Protein AF-Q21DX8-F1 (afdb_monomer_lite)

Sequence (343 aa):
MFLQILGVIFLLVLVVVAFYGWKIYRFVKRQANTDTVVAMSVLPAQDMELEPAVVDDWKEKERLGFMEAELKKIGAGHTGYFCVYMGSAIVKLSIWNIKGQAMAVIYEAASEQDKNNVSFFYEVGCKLASGSVCVTSNPHAEYESRPAGHNISYVQSDSILGLVKALKANIPEGGKLQKINDPKEFFLECYEDIAEWGWREEQLTSEKTQQTLAAVGVDVNDELMCDLIEYGKKYSIEVHVNKARRRFAERSGLSASQWEKIRDKLVYINEKMGVDELISGVYDLAGELTDAQELVIEGFEHNNKELVDPISAFQLLLQSLNIKAKKLASMEKPIKTGVYMPL

Foldseek 3Di:
DVVVVVVVVVVVVVVVCVVVVVVVVVVVVVQLVVLLVLLVLQAADLAWDWAADDLVVDPPSVLVVQQVVQCVVQPKAWQGKTWTDRRQKIKIWTWIHRVQQKIKIWIWIAGNVGRPDIDTKMKMKFAFPQAIEMEICDPCQVVQDFDPSYHYHYDNDSYVVVRVVVSVVRQPVVTDTDGRPRRVVSVRVNSNNRSLVCQALCNCPDPSSVVVSVVSPRDDDPVSSVVSNVVSLVVNVVVVVVVVLVVCVVPVPDDPVRCVVCVQQKQKWFQSDDLVSLVVSVCSQAPDADPVLVVLSVVLCVPPRDDNGRVVSSVVSCVVSVFDKDFPDWDPPPTTMTMIGHD

Radius of gyration: 26.08 Å; chains: 1; bounding box: 94×42×64 Å

Organism: Saccharophagus degradans (strain 2-40 / ATCC 43961 / DSM 17024) (NCBI:txid203122)

Structure (mmCIF, N/CA/C/O backbone):
data_AF-Q21DX8-F1
#
_entry.id   AF-Q21DX8-F1
#
loop_
_atom_site.group_PDB
_atom_site.id
_atom_site.type_symbol
_atom_site.label_atom_id
_atom_site.label_alt_id
_atom_site.label_comp_id
_atom_site.label_asym_id
_atom_site.label_entity_id
_atom_site.label_seq_id
_atom_site.pdbx_PDB_ins_code
_atom_site.Cartn_x
_atom_site.Cartn_y
_atom_site.Cartn_z
_atom_site.occupancy
_atom_site.B_iso_or_equiv
_atom_site.auth_seq_id
_atom_site.auth_comp_id
_atom_site.auth_asym_id
_atom_site.auth_atom_id
_atom_site.pdbx_PDB_model_num
ATOM 1 N N . MET A 1 1 ? 69.495 -16.659 -10.039 1.00 65.25 1 MET A N 1
ATOM 2 C CA . MET A 1 1 ? 68.889 -17.087 -8.758 1.00 65.25 1 MET A CA 1
ATOM 3 C C . MET A 1 1 ? 68.181 -15.959 -8.013 1.00 65.25 1 MET A C 1
ATOM 5 O O . MET A 1 1 ? 66.989 -16.098 -7.799 1.00 65.25 1 MET A O 1
ATOM 9 N N . PHE A 1 2 ? 68.830 -14.838 -7.669 1.00 68.94 2 PHE A N 1
ATOM 10 C CA . PHE A 1 2 ? 68.180 -13.749 -6.907 1.00 68.94 2 PHE A CA 1
ATOM 11 C C . PHE A 1 2 ? 66.887 -13.208 -7.556 1.00 68.94 2 PHE A C 1
ATOM 13 O O . PHE A 1 2 ? 65.856 -13.133 -6.897 1.00 68.94 2 PHE A O 1
ATOM 20 N N . LEU A 1 3 ? 66.901 -12.944 -8.870 1.00 75.00 3 LEU A N 1
ATOM 21 C CA . LEU A 1 3 ? 65.719 -12.469 -9.610 1.00 75.00 3 LEU A CA 1
ATOM 22 C C . LEU A 1 3 ? 64.553 -13.481 -9.625 1.00 75.00 3 LEU A C 1
ATOM 24 O O . LEU A 1 3 ? 63.392 -13.091 -9.616 1.00 75.00 3 LEU A O 1
ATOM 28 N N . GLN A 1 4 ? 64.859 -14.783 -9.630 1.00 78.00 4 GLN A N 1
ATOM 29 C CA . GLN A 1 4 ? 63.853 -15.853 -9.620 1.00 78.00 4 GLN A CA 1
ATOM 30 C C . GLN A 1 4 ? 63.206 -15.989 -8.239 1.00 78.00 4 GLN A C 1
ATOM 32 O O . GLN A 1 4 ? 61.995 -16.150 -8.149 1.00 78.00 4 GLN A O 1
ATOM 37 N N . ILE A 1 5 ? 63.997 -15.861 -7.169 1.00 84.81 5 ILE A N 1
ATOM 38 C CA . ILE A 1 5 ? 63.491 -15.848 -5.790 1.00 84.81 5 ILE A CA 1
ATOM 39 C C . ILE A 1 5 ? 62.574 -14.635 -5.583 1.00 84.81 5 ILE A C 1
ATOM 41 O O . ILE A 1 5 ? 61.479 -14.783 -5.048 1.00 84.81 5 ILE A O 1
ATOM 45 N N . LEU A 1 6 ? 62.974 -13.456 -6.076 1.00 84.56 6 LEU A N 1
ATOM 46 C CA . LEU A 1 6 ? 62.156 -12.244 -5.993 1.00 84.56 6 LEU A CA 1
ATOM 47 C C . LEU A 1 6 ? 60.837 -12.383 -6.775 1.00 84.56 6 LEU A C 1
ATOM 49 O O . LEU A 1 6 ? 59.784 -11.989 -6.281 1.00 84.56 6 LEU A O 1
ATOM 53 N N . GLY A 1 7 ? 60.885 -13.000 -7.962 1.00 84.06 7 GLY A N 1
ATOM 54 C CA . GLY A 1 7 ? 59.700 -13.287 -8.772 1.00 84.06 7 GLY A CA 1
ATOM 55 C C . GLY A 1 7 ? 58.717 -14.236 -8.082 1.00 84.06 7 GLY A C 1
ATOM 56 O O . GLY A 1 7 ? 57.518 -13.975 -8.090 1.00 84.06 7 GLY A O 1
ATOM 57 N N . VAL A 1 8 ? 59.211 -15.290 -7.422 1.00 88.38 8 VAL A N 1
ATOM 58 C CA . VAL A 1 8 ? 58.372 -16.227 -6.650 1.00 88.38 8 VAL A CA 1
ATOM 59 C C . VAL A 1 8 ? 57.737 -15.542 -5.438 1.00 88.38 8 VAL A C 1
ATOM 61 O O . VAL A 1 8 ? 56.551 -15.743 -5.180 1.00 88.38 8 VAL A O 1
ATOM 64 N N . ILE A 1 9 ? 58.487 -14.698 -4.722 1.00 88.38 9 ILE A N 1
ATOM 65 C CA . ILE A 1 9 ? 57.956 -13.921 -3.592 1.00 88.38 9 ILE A CA 1
ATOM 66 C C . ILE A 1 9 ? 56.858 -12.963 -4.068 1.00 88.38 9 ILE A C 1
ATOM 68 O O . ILE A 1 9 ? 55.799 -12.900 -3.452 1.00 88.38 9 ILE A O 1
ATOM 72 N N . PHE A 1 10 ? 57.065 -12.261 -5.183 1.00 89.88 10 PHE A N 1
ATOM 73 C CA . PHE A 1 10 ? 56.062 -11.353 -5.743 1.00 89.88 10 PHE A CA 1
ATOM 74 C C . PHE A 1 10 ? 54.774 -12.086 -6.153 1.00 89.88 10 PHE A C 1
ATOM 76 O O . PHE A 1 10 ? 53.674 -11.618 -5.866 1.00 89.88 10 PHE A O 1
ATOM 83 N N . LEU A 1 11 ? 54.902 -13.271 -6.757 1.00 87.38 11 LEU A N 1
ATOM 84 C CA . LEU A 1 11 ? 53.764 -14.114 -7.129 1.00 87.38 11 LEU A CA 1
ATOM 85 C C . LEU A 1 11 ? 52.994 -14.610 -5.897 1.00 87.38 11 LEU A C 1
ATOM 87 O O . LEU A 1 11 ? 51.766 -14.570 -5.888 1.00 87.38 11 LEU A O 1
ATOM 91 N N . LEU A 1 12 ? 53.699 -15.004 -4.831 1.00 88.25 12 LEU A N 1
ATOM 92 C CA . LEU A 1 12 ? 53.082 -15.352 -3.548 1.00 88.25 12 LEU A CA 1
ATOM 93 C C . LEU A 1 12 ? 52.324 -14.167 -2.943 1.00 88.25 12 LEU A C 1
ATOM 95 O O . LEU A 1 12 ? 51.191 -14.338 -2.501 1.00 88.25 12 LEU A O 1
ATOM 99 N N . VAL A 1 13 ? 52.907 -12.966 -2.964 1.00 89.38 13 VAL A N 1
ATOM 100 C CA . VAL A 1 13 ? 52.241 -11.750 -2.474 1.00 89.38 13 VAL A CA 1
ATOM 101 C C . VAL A 1 13 ? 50.980 -11.452 -3.287 1.00 89.38 13 VAL A C 1
ATOM 103 O O . VAL A 1 13 ? 49.935 -11.203 -2.694 1.00 89.38 13 VAL A O 1
ATOM 106 N N . LEU A 1 14 ? 51.030 -11.549 -4.619 1.00 88.62 14 LEU A N 1
ATOM 107 C CA . LEU A 1 14 ? 49.852 -11.361 -5.474 1.00 88.62 14 LEU A CA 1
ATOM 108 C C . LEU A 1 14 ? 48.740 -12.370 -5.171 1.00 88.62 14 LEU A C 1
ATOM 110 O O . LEU A 1 14 ? 47.580 -11.980 -5.064 1.00 88.62 14 LEU A O 1
ATOM 114 N N . VAL A 1 15 ? 49.080 -13.649 -4.991 1.00 88.69 15 VAL A N 1
ATOM 115 C CA . VAL A 1 15 ? 48.103 -14.695 -4.646 1.00 88.69 15 VAL A CA 1
ATOM 116 C C . VAL A 1 15 ? 47.479 -14.434 -3.275 1.00 88.69 15 VAL A C 1
ATOM 118 O O . VAL A 1 15 ? 46.267 -14.570 -3.117 1.00 88.69 15 VAL A O 1
ATOM 121 N N . VAL A 1 16 ? 48.278 -14.012 -2.294 1.00 89.50 16 VAL A N 1
ATOM 122 C CA . VAL A 1 16 ? 47.791 -13.654 -0.956 1.00 89.50 16 VAL A CA 1
ATOM 123 C C . VAL A 1 16 ? 46.851 -12.448 -1.029 1.00 89.50 16 VAL A C 1
ATOM 125 O O . VAL A 1 16 ? 45.744 -12.515 -0.499 1.00 89.50 16 VAL A O 1
ATOM 128 N N . VAL A 1 17 ? 47.231 -11.377 -1.731 1.00 88.38 17 VAL A N 1
ATOM 129 C CA . VAL A 1 17 ? 46.384 -10.184 -1.906 1.00 88.38 17 VAL A CA 1
ATOM 130 C C . VAL A 1 17 ? 45.081 -10.534 -2.625 1.00 88.38 17 VAL A C 1
ATOM 132 O O . VAL A 1 17 ? 44.015 -10.138 -2.161 1.00 88.38 17 VAL A O 1
ATOM 135 N N . ALA A 1 18 ? 45.133 -11.327 -3.697 1.00 83.75 18 ALA A N 1
ATOM 136 C CA . ALA A 1 18 ? 43.939 -11.774 -4.411 1.00 83.75 18 ALA A CA 1
ATOM 137 C C . ALA A 1 18 ? 43.022 -12.634 -3.522 1.00 83.75 18 ALA A C 1
ATOM 139 O O . ALA A 1 18 ? 41.805 -12.458 -3.536 1.00 83.75 18 ALA A O 1
ATOM 140 N N . PHE A 1 19 ? 43.588 -13.526 -2.703 1.00 87.00 19 PHE A N 1
ATOM 141 C CA . PHE A 1 19 ? 42.827 -14.364 -1.776 1.00 87.00 19 PHE A CA 1
ATOM 142 C C . PHE A 1 19 ? 42.135 -13.547 -0.677 1.00 87.00 19 PHE A C 1
ATOM 144 O O . PHE A 1 19 ? 40.945 -13.744 -0.420 1.00 87.00 19 PHE A O 1
ATOM 151 N N . TYR A 1 20 ? 42.853 -12.617 -0.039 1.00 85.44 20 TYR A N 1
ATOM 152 C CA . TYR A 1 20 ? 42.270 -11.743 0.982 1.00 85.44 20 TYR A CA 1
ATOM 153 C C . TYR A 1 20 ? 41.268 -10.757 0.378 1.00 85.44 20 TYR A C 1
ATOM 155 O O . TYR A 1 20 ? 40.188 -10.594 0.939 1.00 85.44 20 TYR A O 1
ATOM 163 N N . GLY A 1 21 ? 41.559 -10.186 -0.794 1.00 81.75 21 GLY A N 1
ATOM 164 C CA . GLY A 1 21 ? 40.626 -9.343 -1.541 1.00 81.75 21 GLY A CA 1
ATOM 165 C C . GLY A 1 21 ? 39.334 -10.084 -1.888 1.00 81.75 21 GLY A C 1
ATOM 166 O O . GLY A 1 21 ? 38.248 -9.571 -1.638 1.00 81.75 21 GLY A O 1
ATOM 167 N N . TRP A 1 22 ? 39.427 -11.333 -2.356 1.00 81.69 22 TRP A N 1
ATOM 168 C CA . TRP A 1 22 ? 38.253 -12.164 -2.633 1.00 81.69 22 TRP A CA 1
ATOM 169 C C . TRP A 1 22 ? 37.455 -12.507 -1.369 1.00 81.69 22 TRP A C 1
ATOM 171 O O . TRP A 1 22 ? 36.223 -12.462 -1.386 1.00 81.69 22 TRP A O 1
ATOM 181 N N . LYS A 1 23 ? 38.128 -12.818 -0.251 1.00 74.62 23 LYS A N 1
ATOM 182 C CA . LYS A 1 23 ? 37.450 -13.056 1.032 1.00 74.62 23 LYS A CA 1
ATOM 183 C C . LYS A 1 23 ? 36.740 -11.813 1.558 1.00 74.62 23 LYS A C 1
ATOM 185 O O . LYS A 1 23 ? 35.604 -11.944 2.003 1.00 74.62 23 LYS A O 1
ATOM 190 N N . ILE A 1 24 ? 37.383 -10.648 1.496 1.00 76.75 24 ILE A N 1
ATOM 191 C CA . ILE A 1 24 ? 36.795 -9.367 1.906 1.00 76.75 24 ILE A CA 1
ATOM 192 C C . ILE A 1 24 ? 35.601 -9.045 1.009 1.00 76.75 24 ILE A C 1
ATOM 194 O O . ILE A 1 24 ? 34.512 -8.829 1.525 1.00 76.75 24 ILE A O 1
ATOM 198 N N . TYR A 1 25 ? 35.755 -9.142 -0.315 1.00 77.25 25 TYR A N 1
ATOM 199 C CA . TYR A 1 25 ? 34.661 -8.945 -1.269 1.00 77.25 25 TYR A CA 1
ATOM 200 C C . TYR A 1 25 ? 33.460 -9.854 -0.971 1.00 77.25 25 TYR A C 1
ATOM 202 O O . TYR A 1 25 ? 32.322 -9.397 -0.908 1.00 77.25 25 TYR A O 1
ATOM 210 N N . ARG A 1 26 ? 33.696 -11.151 -0.728 1.00 72.12 26 ARG A N 1
ATOM 211 C CA . ARG A 1 26 ? 32.622 -12.101 -0.403 1.00 72.12 26 ARG A CA 1
ATOM 212 C C . ARG A 1 26 ? 31.978 -11.816 0.955 1.00 72.12 26 ARG A C 1
ATOM 214 O O . ARG A 1 26 ? 30.783 -12.054 1.106 1.00 72.12 26 ARG A O 1
ATOM 221 N N . PHE A 1 27 ? 32.757 -11.366 1.935 1.00 64.81 27 PHE A N 1
ATOM 222 C CA . PHE A 1 27 ? 32.252 -10.996 3.253 1.00 64.81 27 PHE A CA 1
ATOM 223 C C . PHE A 1 27 ? 31.352 -9.760 3.162 1.00 64.81 27 PHE A C 1
ATOM 225 O O . PHE A 1 27 ? 30.199 -9.844 3.568 1.00 64.81 27 PHE A O 1
ATOM 232 N N . VAL A 1 28 ? 31.833 -8.688 2.523 1.00 67.00 28 VAL A N 1
ATOM 233 C CA . VAL A 1 28 ? 31.078 -7.446 2.292 1.00 67.00 28 VAL A CA 1
ATOM 234 C C . VAL A 1 28 ? 29.800 -7.727 1.503 1.00 67.00 28 VAL A C 1
ATOM 236 O O . VAL A 1 28 ? 28.723 -7.365 1.952 1.00 67.00 28 VAL A O 1
ATOM 239 N N . LYS A 1 29 ? 29.870 -8.489 0.402 1.00 67.31 29 LYS A N 1
ATOM 240 C CA . LYS A 1 29 ? 28.676 -8.837 -0.389 1.00 67.31 29 LYS A CA 1
ATOM 241 C C . LYS A 1 29 ? 27.657 -9.674 0.393 1.00 67.31 29 LYS A C 1
ATOM 243 O O . LYS A 1 29 ? 26.454 -9.529 0.211 1.00 67.31 29 LYS A O 1
ATOM 248 N N . ARG A 1 30 ? 28.121 -10.582 1.259 1.00 61.66 30 ARG A N 1
ATOM 249 C CA . ARG A 1 30 ? 27.226 -11.374 2.116 1.00 61.66 30 ARG A CA 1
ATOM 250 C C . ARG A 1 30 ? 26.566 -10.500 3.181 1.00 61.66 30 ARG A C 1
ATOM 252 O O . ARG A 1 30 ? 25.398 -10.730 3.481 1.00 61.66 30 ARG A O 1
ATOM 259 N N . GLN A 1 31 ? 27.305 -9.546 3.737 1.00 59.69 31 GLN A N 1
ATOM 260 C CA . GLN A 1 31 ? 26.789 -8.594 4.709 1.00 59.69 31 GLN A CA 1
ATOM 261 C C . GLN A 1 31 ? 25.772 -7.649 4.059 1.00 59.69 31 GLN A C 1
ATOM 263 O O . GLN A 1 31 ? 24.640 -7.642 4.511 1.00 59.69 31 GLN A O 1
ATOM 268 N N . ALA A 1 32 ? 26.090 -7.025 2.921 1.00 59.44 32 ALA A N 1
ATOM 269 C CA . ALA A 1 32 ? 25.164 -6.172 2.164 1.00 59.44 32 ALA A CA 1
ATOM 270 C C . ALA A 1 32 ? 23.845 -6.887 1.807 1.00 59.44 32 ALA A C 1
ATOM 272 O O . ALA A 1 32 ? 22.758 -6.354 2.021 1.00 59.44 32 ALA A O 1
ATOM 273 N N . ASN A 1 33 ? 23.916 -8.150 1.364 1.00 68.31 33 ASN A N 1
ATOM 274 C CA . ASN A 1 33 ? 22.716 -8.959 1.125 1.00 68.31 33 ASN A CA 1
ATOM 275 C C . ASN A 1 33 ? 21.921 -9.242 2.412 1.00 68.31 33 ASN A C 1
ATOM 277 O O . ASN A 1 33 ? 20.703 -9.370 2.362 1.00 68.31 33 ASN A O 1
ATOM 281 N N . THR A 1 34 ? 22.597 -9.390 3.554 1.00 76.00 34 THR A N 1
ATOM 282 C CA . THR A 1 34 ? 21.939 -9.615 4.850 1.00 76.00 34 THR A CA 1
ATOM 283 C C . THR A 1 34 ? 21.282 -8.326 5.336 1.00 76.00 34 THR A C 1
ATOM 285 O O . THR A 1 34 ? 20.119 -8.353 5.721 1.00 76.00 34 THR A O 1
ATOM 288 N N . ASP A 1 35 ? 21.986 -7.202 5.235 1.00 80.94 35 ASP A N 1
ATOM 289 C CA . ASP A 1 35 ? 21.525 -5.880 5.650 1.00 80.94 35 ASP A CA 1
ATOM 290 C C . ASP A 1 35 ? 20.329 -5.423 4.816 1.00 80.94 35 ASP A C 1
ATOM 292 O O . ASP A 1 35 ? 19.350 -4.946 5.378 1.00 80.94 35 ASP A O 1
ATOM 296 N N . THR A 1 36 ? 20.333 -5.684 3.505 1.00 79.38 36 THR A N 1
ATOM 297 C CA . THR A 1 36 ? 19.171 -5.431 2.636 1.00 79.38 36 THR A CA 1
ATOM 298 C C . THR A 1 36 ? 17.960 -6.255 3.077 1.00 79.38 36 THR A C 1
ATOM 300 O O . THR A 1 36 ? 16.861 -5.724 3.211 1.00 79.38 36 THR A O 1
ATOM 303 N N . VAL A 1 37 ? 18.138 -7.551 3.361 1.00 81.25 37 VAL A N 1
ATOM 304 C CA . VAL A 1 37 ? 17.042 -8.427 3.819 1.00 81.25 37 VAL A CA 1
ATOM 305 C C . VAL A 1 37 ? 16.493 -7.983 5.175 1.00 81.25 37 VAL A C 1
ATOM 307 O O . VAL A 1 37 ? 15.277 -7.960 5.366 1.00 81.25 37 VAL A O 1
ATOM 310 N N . VAL A 1 38 ? 17.366 -7.605 6.109 1.00 82.25 38 VAL A N 1
ATOM 311 C CA . VAL A 1 38 ? 16.951 -7.102 7.423 1.00 82.25 38 VAL A CA 1
ATOM 312 C C . VAL A 1 38 ? 16.261 -5.743 7.282 1.00 82.25 38 VAL A C 1
ATOM 314 O O . VAL A 1 38 ? 15.193 -5.556 7.861 1.00 82.25 38 VAL A O 1
ATOM 317 N N . ALA A 1 39 ? 16.784 -4.831 6.462 1.00 84.31 39 ALA A N 1
ATOM 318 C CA . ALA A 1 39 ? 16.161 -3.540 6.178 1.00 84.31 39 ALA A CA 1
ATOM 319 C C . ALA A 1 39 ? 14.751 -3.705 5.590 1.00 84.31 39 ALA A C 1
ATOM 321 O O . ALA A 1 39 ? 13.794 -3.122 6.098 1.00 84.31 39 ALA A O 1
ATOM 322 N N . MET A 1 40 ? 14.585 -4.576 4.591 1.00 82.06 40 MET A N 1
ATOM 323 C CA . MET A 1 40 ? 13.273 -4.890 4.012 1.00 82.06 40 MET A CA 1
ATOM 324 C C . MET A 1 40 ? 12.291 -5.490 5.028 1.00 82.06 40 MET A C 1
ATOM 326 O O . MET A 1 40 ? 11.087 -5.350 4.856 1.00 82.06 40 MET A O 1
ATOM 330 N N . SER A 1 41 ? 12.778 -6.147 6.087 1.00 76.94 41 SER A N 1
ATOM 331 C CA . SER A 1 41 ? 11.915 -6.727 7.126 1.00 76.94 41 SER A CA 1
ATOM 332 C C . SER A 1 41 ? 11.336 -5.699 8.104 1.00 76.94 41 SER A C 1
ATOM 334 O O . SER A 1 41 ? 10.364 -6.005 8.795 1.00 76.94 41 SER A O 1
ATOM 336 N N . VAL A 1 42 ? 11.926 -4.501 8.173 1.00 79.12 42 VAL A N 1
ATOM 337 C CA . VAL A 1 42 ? 11.493 -3.424 9.081 1.00 79.12 42 VAL A CA 1
ATOM 338 C C . VAL A 1 42 ? 10.855 -2.244 8.357 1.00 79.12 42 VAL A C 1
ATOM 340 O O . VAL A 1 42 ? 10.103 -1.489 8.972 1.00 79.12 42 VAL A O 1
ATOM 343 N N . LEU A 1 43 ? 11.130 -2.082 7.062 1.00 85.31 43 LEU A N 1
ATOM 344 C CA . LEU A 1 43 ? 10.443 -1.112 6.217 1.00 85.31 43 LEU A CA 1
ATOM 345 C C . LEU A 1 43 ? 8.990 -1.557 5.955 1.00 85.31 43 LEU A C 1
ATOM 347 O O . LEU A 1 43 ? 8.706 -2.757 5.919 1.00 85.31 43 LEU A O 1
ATOM 351 N N . PRO A 1 44 ? 8.044 -0.614 5.788 1.00 84.00 44 PRO A N 1
ATOM 352 C CA . PRO A 1 44 ? 6.638 -0.955 5.579 1.00 84.00 44 PRO A CA 1
ATOM 353 C C . PRO A 1 44 ? 6.456 -1.745 4.277 1.00 84.00 44 PRO A C 1
ATOM 355 O O . PRO A 1 44 ? 7.024 -1.381 3.254 1.00 84.00 44 PRO A O 1
ATOM 358 N N . ALA A 1 45 ? 5.640 -2.798 4.270 1.00 84.50 45 ALA A N 1
ATOM 359 C CA . ALA A 1 45 ? 5.298 -3.487 3.025 1.00 84.50 45 ALA A CA 1
ATOM 360 C C . ALA A 1 45 ? 4.502 -2.541 2.107 1.00 84.50 45 ALA A C 1
ATOM 362 O O . ALA A 1 45 ? 3.586 -1.868 2.572 1.00 84.50 45 ALA A O 1
ATOM 363 N N . GLN A 1 46 ? 4.844 -2.457 0.816 1.00 83.44 46 GLN A N 1
ATOM 364 C CA . GLN A 1 46 ? 4.150 -1.543 -0.113 1.00 83.44 46 GLN A CA 1
ATOM 365 C C . GLN A 1 46 ? 2.760 -2.040 -0.534 1.00 83.44 46 GLN A C 1
ATOM 367 O O . GLN A 1 46 ? 1.942 -1.269 -1.042 1.00 83.44 46 GLN A O 1
ATOM 372 N N . ASP A 1 47 ? 2.491 -3.323 -0.327 1.00 83.44 47 ASP A N 1
ATOM 373 C CA . ASP A 1 47 ? 1.199 -3.952 -0.514 1.00 83.44 47 ASP A CA 1
ATOM 374 C C . ASP A 1 47 ? 0.773 -4.701 0.750 1.00 83.44 47 ASP A C 1
ATOM 376 O O . ASP A 1 47 ? 1.587 -5.155 1.555 1.00 83.44 47 ASP A O 1
ATOM 380 N N . MET A 1 48 ? -0.540 -4.793 0.941 1.00 87.25 48 MET A N 1
ATOM 381 C CA . MET A 1 48 ? -1.131 -5.534 2.043 1.00 87.25 48 MET A CA 1
ATOM 382 C C . MET A 1 48 ? -2.301 -6.356 1.529 1.00 87.25 48 MET A C 1
ATOM 384 O O . MET A 1 48 ? -3.214 -5.842 0.882 1.00 87.25 48 MET A O 1
ATOM 388 N N . GLU A 1 49 ? -2.312 -7.633 1.892 1.00 87.81 49 GLU A N 1
ATOM 389 C CA . GLU A 1 49 ? -3.476 -8.486 1.724 1.00 87.81 49 GLU A CA 1
ATOM 390 C C . GLU A 1 49 ? -4.081 -8.817 3.087 1.00 87.81 49 GLU A C 1
ATOM 392 O O . GLU A 1 49 ? -3.395 -9.182 4.039 1.00 87.81 49 GLU A O 1
ATOM 397 N N . LEU A 1 50 ? -5.398 -8.641 3.172 1.00 93.00 50 LEU A N 1
ATOM 398 C CA . LEU A 1 50 ? -6.186 -8.959 4.353 1.00 93.00 50 LEU A CA 1
ATOM 399 C C . LEU A 1 50 ? -6.933 -10.268 4.122 1.00 93.00 50 LEU A C 1
ATOM 401 O O . LEU A 1 50 ? -7.942 -10.294 3.395 1.00 93.00 50 LEU A O 1
ATOM 405 N N . GLU A 1 51 ? -6.457 -11.319 4.781 1.00 94.00 51 GLU A N 1
ATOM 406 C CA . GLU A 1 51 ? -7.077 -12.639 4.788 1.00 94.00 51 GLU A CA 1
ATOM 407 C C . GLU A 1 51 ? -8.269 -12.663 5.752 1.00 94.00 51 GLU A C 1
ATOM 409 O O . GLU A 1 51 ? -8.193 -12.062 6.824 1.00 94.00 51 GLU A O 1
ATOM 414 N N . PRO A 1 52 ? -9.396 -13.311 5.408 1.00 95.50 52 PRO A N 1
ATOM 415 C CA . PRO A 1 52 ? -10.504 -13.481 6.342 1.00 95.50 52 PRO A CA 1
ATOM 416 C C . PRO A 1 52 ? -10.066 -14.258 7.589 1.00 95.50 52 PRO A C 1
ATOM 418 O O . PRO A 1 52 ? -9.482 -15.331 7.478 1.00 95.50 52 PRO A O 1
ATOM 421 N N . ALA A 1 53 ? -10.415 -13.747 8.767 1.00 93.81 53 ALA A N 1
ATOM 422 C CA . ALA A 1 53 ? -10.129 -14.387 10.048 1.00 93.81 53 ALA A CA 1
ATOM 423 C C . ALA A 1 53 ? -11.421 -14.728 10.802 1.00 93.81 53 ALA A C 1
ATOM 425 O O . ALA A 1 53 ? -12.522 -14.318 10.419 1.00 93.81 53 ALA A O 1
ATOM 426 N N . VAL A 1 54 ? -11.290 -15.458 11.910 1.00 92.19 54 VAL A N 1
ATOM 427 C CA . VAL A 1 54 ? -12.400 -15.734 12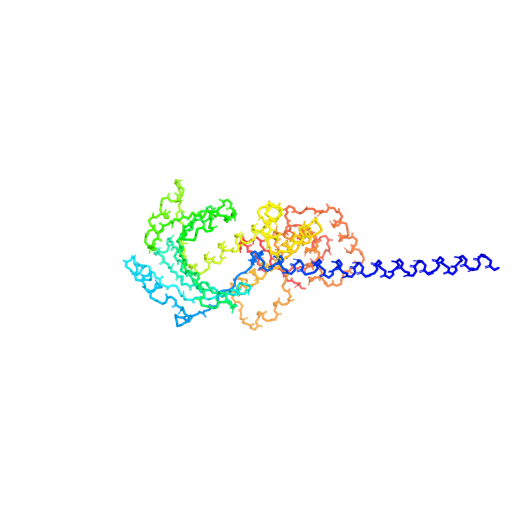.828 1.00 92.19 54 VAL A CA 1
ATOM 428 C C . VAL A 1 54 ? -12.138 -15.130 14.203 1.00 92.19 54 VAL A C 1
ATOM 430 O O . VAL A 1 54 ? -10.999 -14.961 14.636 1.00 92.19 54 VAL A O 1
ATOM 433 N N . VAL A 1 55 ? -13.217 -14.807 14.920 1.00 90.19 55 VAL A N 1
ATOM 434 C CA . VAL A 1 55 ? -13.135 -14.245 16.280 1.00 90.19 55 VAL A CA 1
ATOM 435 C C . VAL A 1 55 ? -12.434 -15.194 17.256 1.00 90.19 55 VAL A C 1
ATOM 437 O O . VAL A 1 55 ? -11.850 -14.757 18.245 1.00 90.19 55 VAL A O 1
ATOM 440 N N . ASP A 1 56 ? -12.466 -16.499 16.978 1.00 89.62 56 ASP A N 1
ATOM 441 C CA . ASP A 1 56 ? -11.928 -17.496 17.892 1.00 89.62 56 ASP A CA 1
ATOM 442 C C . ASP A 1 56 ? -10.416 -17.453 18.051 1.00 89.62 56 ASP A C 1
ATOM 444 O O . ASP A 1 56 ? -9.920 -17.854 19.107 1.00 89.62 56 ASP A O 1
ATOM 448 N N . ASP A 1 57 ? -9.722 -16.885 17.069 1.00 86.94 57 ASP A N 1
ATOM 449 C CA . ASP A 1 57 ? -8.273 -16.767 17.087 1.00 86.94 57 ASP A CA 1
ATOM 450 C C . ASP A 1 57 ? -7.794 -15.620 17.986 1.00 86.94 57 ASP A C 1
ATOM 452 O O . ASP A 1 57 ? -6.615 -15.580 18.343 1.00 86.94 57 ASP A O 1
ATOM 456 N N . TRP A 1 58 ? -8.667 -14.678 18.358 1.00 93.44 58 TRP A N 1
ATOM 457 C CA . TRP A 1 58 ? -8.326 -13.533 19.209 1.00 93.44 58 TRP A CA 1
ATOM 458 C C . TRP A 1 58 ? -8.018 -13.968 20.639 1.00 93.44 58 TRP A C 1
ATOM 460 O O . TRP A 1 58 ? -8.699 -14.827 21.205 1.00 93.44 58 TRP A O 1
ATOM 470 N N . LYS A 1 59 ? -7.003 -13.350 21.241 1.00 92.62 59 LYS A N 1
ATOM 471 C CA . LYS A 1 59 ? -6.607 -13.609 22.630 1.00 92.62 59 LYS A CA 1
ATOM 472 C C . LYS A 1 59 ? -7.363 -12.711 23.595 1.00 92.62 59 LYS A C 1
ATOM 474 O O . LYS A 1 59 ? -7.907 -13.189 24.585 1.00 92.62 59 LYS A O 1
ATOM 479 N N . GLU A 1 60 ? -7.495 -11.437 23.253 1.00 93.62 60 GLU A N 1
ATOM 480 C CA . GLU A 1 60 ? -8.172 -10.412 24.048 1.00 93.62 60 GLU A CA 1
ATOM 481 C C . GLU A 1 60 ? -9.675 -10.339 23.722 1.00 93.62 60 GLU A C 1
ATOM 483 O O . GLU A 1 60 ? -10.225 -9.272 23.436 1.00 93.62 60 GLU A O 1
ATOM 488 N N . LYS A 1 61 ? -10.374 -11.488 23.755 1.00 94.62 61 LYS A N 1
ATOM 489 C CA . LYS A 1 61 ? -11.797 -11.589 23.357 1.00 94.62 61 LYS A CA 1
ATOM 490 C C . LYS A 1 61 ? -12.713 -10.673 24.170 1.00 94.62 61 LYS A C 1
ATOM 492 O O . LYS A 1 61 ? -13.660 -10.112 23.623 1.00 94.62 61 LYS A O 1
ATOM 497 N N . GLU A 1 62 ? -12.441 -10.502 25.463 1.00 95.12 62 GLU A N 1
ATOM 498 C CA . GLU A 1 62 ? -13.244 -9.636 26.334 1.00 95.12 62 GLU A CA 1
ATOM 499 C C . GLU A 1 62 ? -13.082 -8.154 25.973 1.00 95.12 62 GLU A C 1
ATOM 501 O O . GLU A 1 62 ? -14.081 -7.443 25.832 1.00 95.12 62 GLU A O 1
ATOM 506 N N . ARG A 1 63 ? -11.840 -7.692 25.749 1.00 95.25 63 ARG A N 1
ATOM 507 C CA . ARG A 1 63 ? -11.565 -6.310 25.320 1.00 95.25 63 ARG A CA 1
ATOM 508 C C . ARG A 1 63 ? -12.132 -6.038 23.932 1.00 95.25 63 ARG A C 1
ATOM 510 O O . ARG A 1 63 ? -12.755 -4.996 23.732 1.00 95.25 63 ARG A O 1
ATOM 517 N N . LEU A 1 64 ? -11.988 -6.986 23.002 1.00 96.81 64 LEU A N 1
ATOM 518 C CA . LEU A 1 64 ? -12.630 -6.920 21.690 1.00 96.81 64 LEU A CA 1
ATOM 519 C C . LEU A 1 64 ? -14.150 -6.777 21.838 1.00 96.81 64 LEU A C 1
ATOM 521 O O . LEU A 1 64 ? -14.727 -5.817 21.331 1.00 96.81 64 LEU A O 1
ATOM 525 N N . GLY A 1 65 ? -14.791 -7.669 22.599 1.00 96.94 65 GLY A N 1
ATOM 526 C CA . GLY A 1 65 ? -16.238 -7.649 22.818 1.00 96.94 65 GLY A CA 1
ATOM 527 C C . GLY A 1 65 ? -16.744 -6.340 23.430 1.00 96.94 65 GLY A C 1
ATOM 528 O O . GLY A 1 65 ? -17.804 -5.847 23.035 1.00 96.94 65 GLY A O 1
ATOM 529 N N . PHE A 1 66 ? -15.976 -5.734 24.342 1.00 96.94 66 PHE A N 1
ATOM 530 C CA . PHE A 1 66 ? -16.276 -4.412 24.892 1.00 96.94 66 PHE A CA 1
ATOM 531 C C . PHE A 1 66 ? -16.276 -3.325 23.804 1.00 96.94 66 PHE A C 1
ATOM 533 O O . PHE A 1 66 ? -17.273 -2.612 23.659 1.00 96.94 66 PHE A O 1
ATOM 540 N N . MET A 1 67 ? -15.214 -3.237 22.996 1.00 97.25 67 MET A N 1
ATOM 541 C CA . MET A 1 67 ? -15.092 -2.234 21.925 1.00 97.25 67 MET A CA 1
ATOM 542 C C . MET A 1 67 ? -16.164 -2.415 20.843 1.00 97.25 67 MET A C 1
ATOM 544 O O . MET A 1 67 ? -16.794 -1.452 20.400 1.00 97.25 67 MET A O 1
ATOM 548 N N . GLU A 1 68 ? -16.451 -3.656 20.455 1.00 97.88 68 GLU A N 1
ATOM 549 C CA . GLU A 1 68 ? -17.514 -3.956 19.496 1.00 97.88 68 GLU A CA 1
ATOM 550 C C . GLU A 1 68 ? -18.902 -3.588 20.029 1.00 97.88 68 GLU A C 1
ATOM 552 O O . GLU A 1 68 ? -19.749 -3.089 19.283 1.00 97.88 68 GLU A O 1
ATOM 557 N N . ALA A 1 69 ? -19.166 -3.820 21.319 1.00 97.75 69 ALA A N 1
ATOM 558 C CA . ALA A 1 69 ? -20.425 -3.424 21.940 1.00 97.75 69 ALA A CA 1
ATOM 559 C C . ALA A 1 69 ? -20.606 -1.900 21.908 1.00 97.75 69 ALA A C 1
ATOM 561 O O . ALA A 1 69 ? -21.718 -1.415 21.690 1.00 97.75 69 ALA A O 1
ATOM 562 N N . GLU A 1 70 ? -19.530 -1.133 22.081 1.00 97.81 70 GLU A N 1
ATOM 563 C CA . GLU A 1 70 ? -19.560 0.320 21.929 1.00 97.81 70 GLU A CA 1
ATOM 564 C C . GLU A 1 70 ? -19.891 0.761 20.496 1.00 97.81 70 GLU A C 1
ATOM 566 O O . GLU A 1 70 ? -20.769 1.607 20.297 1.00 97.81 70 GLU A O 1
ATOM 571 N N . LEU A 1 71 ? -19.260 0.151 19.491 1.00 97.81 71 LEU A N 1
ATOM 572 C CA . LEU A 1 71 ? -19.540 0.429 18.079 1.00 97.81 71 LEU A CA 1
ATOM 573 C C . LEU A 1 71 ? -20.988 0.077 17.695 1.00 97.81 71 LEU A C 1
ATOM 575 O O . LEU A 1 71 ? -21.669 0.858 17.021 1.00 97.81 71 LEU A O 1
ATOM 579 N N . LYS A 1 72 ? -21.511 -1.050 18.193 1.00 97.81 72 LYS A N 1
ATOM 580 C CA . LYS A 1 72 ? -22.916 -1.447 17.996 1.00 97.81 72 LYS A CA 1
ATOM 581 C C . LYS A 1 72 ? -23.887 -0.409 18.567 1.00 97.81 72 LYS A C 1
ATOM 583 O O . LYS A 1 72 ? -24.875 -0.085 17.908 1.00 97.81 72 LYS A O 1
ATOM 588 N N . LYS A 1 73 ? -23.599 0.181 19.738 1.00 97.12 73 LYS A N 1
ATOM 589 C CA . LYS A 1 73 ? -24.455 1.217 20.364 1.00 97.12 73 LYS A CA 1
ATOM 590 C C . LYS A 1 73 ? -24.636 2.459 19.489 1.00 97.12 73 LYS A C 1
ATOM 592 O O . LYS A 1 73 ? -25.686 3.093 19.555 1.00 97.12 73 LYS A O 1
ATOM 597 N N . ILE A 1 74 ? -23.646 2.814 18.667 1.00 96.56 74 ILE A N 1
ATOM 598 C CA . ILE A 1 74 ? -23.736 3.963 17.749 1.00 96.56 74 ILE A CA 1
ATOM 599 C C . ILE A 1 74 ? -24.263 3.592 16.355 1.00 96.56 74 ILE A C 1
ATOM 601 O O . ILE A 1 74 ? -24.368 4.465 15.487 1.00 96.56 74 ILE A O 1
ATOM 605 N N . GLY A 1 75 ? -24.635 2.325 16.147 1.00 96.88 75 GLY A N 1
ATOM 606 C CA . GLY A 1 75 ? -25.148 1.807 14.882 1.00 96.88 75 GLY A CA 1
ATOM 607 C C . GLY A 1 75 ? -24.067 1.605 13.820 1.00 96.88 75 GLY A C 1
ATOM 608 O O . GLY A 1 75 ? -24.356 1.775 12.637 1.00 96.88 75 GLY A O 1
ATOM 609 N N . ALA A 1 76 ? -22.827 1.310 14.222 1.00 97.81 76 ALA A N 1
ATOM 610 C CA . ALA A 1 76 ? -21.791 0.898 13.282 1.00 97.81 76 ALA A CA 1
ATOM 611 C C . ALA A 1 76 ? -22.071 -0.524 12.761 1.00 97.81 76 ALA A C 1
ATOM 613 O O . ALA A 1 76 ? -22.517 -1.394 13.510 1.00 97.81 76 ALA A O 1
ATOM 614 N N . GLY A 1 77 ? -21.808 -0.754 11.476 1.00 97.94 77 GLY A N 1
ATOM 615 C CA . GLY A 1 77 ? -21.893 -2.070 10.845 1.00 97.94 77 GLY A CA 1
ATOM 616 C C . GLY A 1 77 ? -20.546 -2.782 10.887 1.00 97.94 77 GLY A C 1
ATOM 617 O O . GLY A 1 77 ? -19.523 -2.163 10.604 1.00 97.94 77 GLY A O 1
ATOM 618 N N . HIS A 1 78 ? -20.535 -4.070 11.224 1.00 97.94 78 HIS A N 1
ATOM 619 C CA . HIS A 1 78 ? -19.316 -4.875 11.175 1.00 97.94 78 HIS A CA 1
ATOM 620 C C . HIS A 1 78 ? -19.012 -5.278 9.729 1.00 97.94 78 HIS A C 1
ATOM 622 O O . HIS A 1 78 ? -19.876 -5.844 9.060 1.00 97.94 78 HIS A O 1
ATOM 628 N N . THR A 1 79 ? -17.801 -4.987 9.258 1.00 97.56 79 THR A N 1
ATOM 629 C CA . THR A 1 79 ? -17.342 -5.364 7.915 1.00 97.56 79 THR A CA 1
ATOM 630 C C . THR A 1 79 ? -16.785 -6.783 7.912 1.00 97.56 79 THR A C 1
ATOM 632 O O . THR A 1 79 ? -17.075 -7.552 7.000 1.00 97.56 79 THR A O 1
ATOM 635 N N . GLY A 1 80 ? -16.001 -7.145 8.930 1.00 97.50 80 GLY A N 1
ATOM 636 C CA . GLY A 1 80 ? -15.408 -8.473 9.049 1.00 97.50 80 GLY A CA 1
ATOM 637 C C . GLY A 1 80 ? -14.166 -8.504 9.934 1.00 97.50 80 GLY A C 1
ATOM 638 O O . GLY A 1 80 ? -13.606 -7.462 10.291 1.00 97.50 80 GLY A O 1
ATOM 639 N N . TYR A 1 81 ? -13.741 -9.728 10.245 1.00 98.06 81 TYR A N 1
ATOM 640 C CA . TYR A 1 81 ? -12.454 -10.009 10.866 1.00 98.06 81 TYR A CA 1
ATOM 641 C C . TYR A 1 81 ? -11.438 -10.373 9.795 1.00 98.06 81 TYR A C 1
ATOM 643 O O . TYR A 1 81 ? -11.747 -11.123 8.866 1.00 98.06 81 TYR A O 1
ATOM 651 N N . PHE A 1 82 ? -10.224 -9.866 9.955 1.00 97.31 82 PHE A N 1
ATOM 652 C CA . PHE A 1 82 ? -9.129 -10.103 9.031 1.00 97.31 82 PHE A CA 1
ATOM 653 C C . PHE A 1 82 ? -7.829 -10.381 9.778 1.00 97.31 82 PHE A C 1
ATOM 655 O O . PHE A 1 82 ? -7.696 -10.037 10.954 1.00 97.31 82 PHE A O 1
ATOM 662 N N . CYS A 1 83 ? -6.862 -10.968 9.088 1.00 94.88 83 CYS A N 1
ATOM 663 C CA . CYS A 1 83 ? -5.486 -11.048 9.544 1.00 94.88 83 CYS A CA 1
ATOM 664 C C . CYS A 1 83 ? -4.510 -10.658 8.435 1.00 94.88 83 CYS A C 1
ATOM 666 O O . CYS A 1 83 ? -4.802 -10.785 7.245 1.00 94.88 83 CYS A O 1
ATOM 668 N N . VAL A 1 84 ? -3.350 -10.173 8.865 1.00 92.31 84 VAL A N 1
ATOM 669 C CA . VAL A 1 84 ? -2.186 -9.903 8.026 1.00 92.31 84 VAL A CA 1
ATOM 670 C C . VAL A 1 84 ? -0.933 -10.396 8.741 1.00 92.31 84 VAL A C 1
ATOM 672 O O . VAL A 1 84 ? -0.835 -10.351 9.973 1.00 92.31 84 VAL A O 1
ATOM 675 N N . TYR A 1 85 ? 0.023 -10.861 7.949 1.00 86.88 85 TYR A N 1
ATOM 676 C CA . TYR A 1 85 ? 1.327 -11.324 8.399 1.00 86.88 85 TYR A CA 1
ATOM 677 C C . TYR A 1 85 ? 2.362 -10.249 8.067 1.00 86.88 85 TYR A C 1
ATOM 679 O O . TYR A 1 85 ? 2.593 -9.946 6.900 1.00 86.88 85 TYR A O 1
ATOM 687 N N . MET A 1 86 ? 2.958 -9.642 9.093 1.00 79.38 86 MET A N 1
ATOM 688 C CA . MET A 1 86 ? 3.947 -8.571 8.948 1.00 79.38 86 MET A CA 1
ATOM 689 C C . MET A 1 86 ? 5.260 -9.011 9.592 1.00 79.38 86 MET A C 1
ATOM 691 O O . MET A 1 86 ? 5.422 -8.947 10.812 1.00 79.38 86 MET A O 1
ATOM 695 N N . GLY A 1 87 ? 6.191 -9.508 8.776 1.00 74.94 87 GLY A N 1
ATOM 696 C CA . GLY A 1 87 ? 7.439 -10.091 9.266 1.00 74.94 87 GLY A CA 1
ATOM 697 C C . GLY A 1 87 ? 7.170 -11.290 10.182 1.00 74.94 87 GLY A C 1
ATOM 698 O O . GLY A 1 87 ? 6.591 -12.282 9.754 1.00 74.94 87 GLY A O 1
ATOM 699 N N . SER A 1 88 ? 7.578 -11.191 11.450 1.00 76.00 88 SER A N 1
ATOM 700 C CA . SER A 1 88 ? 7.336 -12.210 12.486 1.00 76.00 88 SER A CA 1
ATOM 701 C C . SER A 1 88 ? 6.120 -11.909 13.371 1.00 76.00 88 SER A C 1
ATOM 703 O O . SER A 1 88 ? 5.975 -12.507 14.440 1.00 76.00 88 SER A O 1
ATOM 705 N N . ALA A 1 89 ? 5.265 -10.963 12.976 1.00 83.31 89 ALA A N 1
ATOM 706 C CA . ALA A 1 89 ? 4.054 -10.602 13.700 1.00 83.31 89 ALA A CA 1
ATOM 707 C C . ALA A 1 89 ? 2.795 -11.022 12.933 1.00 83.31 89 ALA A C 1
ATOM 709 O O . ALA A 1 89 ? 2.690 -10.847 11.718 1.00 83.31 89 ALA A O 1
ATOM 710 N N . ILE A 1 90 ? 1.811 -11.525 13.675 1.00 89.75 90 ILE A N 1
ATOM 711 C CA . ILE A 1 90 ? 0.453 -11.753 13.185 1.00 89.75 90 ILE A CA 1
ATOM 712 C C . ILE A 1 90 ? -0.411 -10.633 13.748 1.00 89.75 90 ILE A C 1
ATOM 714 O O . ILE A 1 90 ? -0.532 -10.496 14.970 1.00 89.75 90 ILE A O 1
ATOM 718 N N . VAL A 1 91 ? -1.016 -9.845 12.863 1.00 92.94 91 VAL A N 1
ATOM 719 C CA . VAL A 1 91 ? -1.914 -8.751 13.236 1.00 92.94 91 VAL A CA 1
ATOM 720 C C . VAL A 1 91 ? -3.331 -9.134 12.842 1.00 92.94 91 VAL A C 1
ATOM 722 O O . VAL A 1 91 ? -3.616 -9.380 11.671 1.00 92.94 91 VAL A O 1
ATOM 725 N N . LYS A 1 92 ? -4.230 -9.194 13.823 1.00 95.81 92 LYS A N 1
ATOM 726 C CA . LYS A 1 92 ? -5.667 -9.391 13.617 1.00 95.81 92 LYS A CA 1
ATOM 727 C C . LYS A 1 92 ? -6.378 -8.053 13.628 1.00 95.81 92 LYS A C 1
ATOM 729 O O . LYS A 1 92 ? -6.044 -7.181 14.427 1.00 95.81 92 LYS A O 1
ATOM 734 N N . LEU A 1 93 ? -7.374 -7.920 12.762 1.00 97.38 93 LEU A N 1
ATOM 735 C CA . LEU A 1 93 ? -8.137 -6.700 12.565 1.00 97.38 93 LEU A CA 1
ATOM 736 C C . LEU A 1 93 ? -9.633 -6.996 12.650 1.00 97.38 93 LEU A C 1
ATOM 738 O O . LEU A 1 93 ? -10.119 -7.958 12.059 1.00 97.38 93 LEU A O 1
ATOM 742 N N . SER A 1 94 ? -10.379 -6.151 13.354 1.00 98.19 94 SE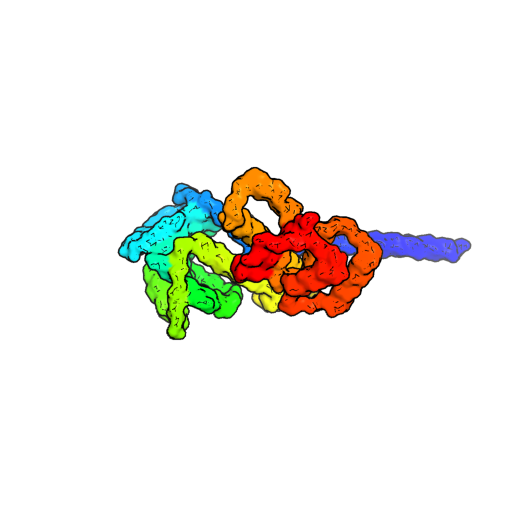R A N 1
ATOM 743 C CA . SER A 1 94 ? -11.839 -6.087 13.260 1.00 98.19 94 SER A CA 1
ATOM 744 C C . SER A 1 94 ? -12.213 -4.736 12.667 1.00 98.19 94 SER A C 1
ATOM 746 O O . SER A 1 94 ? -11.944 -3.698 13.275 1.00 98.19 94 SER A O 1
ATOM 748 N N . ILE A 1 95 ? -12.788 -4.741 11.461 1.00 98.44 95 ILE A N 1
ATOM 749 C CA . ILE A 1 95 ? -13.072 -3.521 10.693 1.00 98.44 95 ILE A CA 1
ATOM 750 C C . ILE A 1 95 ? -14.569 -3.216 10.736 1.00 98.44 95 ILE A C 1
ATOM 752 O O . ILE A 1 95 ? -15.413 -4.086 10.512 1.00 98.44 95 ILE A O 1
ATOM 756 N N . TRP A 1 96 ? -14.901 -1.950 10.978 1.00 98.44 96 TRP A N 1
ATOM 757 C CA . TRP A 1 96 ? -16.265 -1.470 11.169 1.00 98.44 96 TRP A CA 1
ATOM 758 C C . TRP A 1 96 ? -16.558 -0.224 10.338 1.00 98.44 96 TRP A C 1
ATOM 760 O O . TRP A 1 96 ? -15.743 0.691 10.233 1.00 98.44 96 TRP A O 1
ATOM 770 N N . ASN A 1 97 ? -17.771 -0.159 9.797 1.00 98.25 97 ASN A N 1
ATOM 771 C CA . ASN A 1 97 ? -18.319 0.990 9.092 1.00 98.25 97 ASN A CA 1
ATOM 772 C C . ASN A 1 97 ? -19.187 1.841 10.031 1.00 98.25 97 ASN A C 1
ATOM 774 O O . ASN A 1 97 ? -20.230 1.393 10.509 1.00 98.25 97 ASN A O 1
ATOM 778 N N . ILE A 1 98 ? -18.827 3.104 10.239 1.00 97.50 98 ILE A N 1
ATOM 779 C CA . ILE A 1 98 ? -19.636 4.064 10.993 1.00 97.50 98 ILE A CA 1
ATOM 780 C C . ILE A 1 98 ? -20.459 4.893 10.001 1.00 97.50 98 ILE A C 1
ATOM 782 O O . ILE A 1 98 ? -20.051 5.972 9.563 1.00 97.50 98 ILE A O 1
ATOM 786 N N . LYS A 1 99 ? -21.642 4.373 9.645 1.00 94.69 99 LYS A N 1
ATOM 787 C CA . LYS A 1 99 ? -22.678 5.057 8.836 1.00 94.69 99 LYS A CA 1
ATOM 788 C C . LYS A 1 99 ? -22.180 5.623 7.495 1.00 94.69 99 LYS A C 1
ATOM 790 O O . LYS A 1 99 ? -22.668 6.645 7.020 1.00 94.69 99 LYS A O 1
ATOM 795 N N . GLY A 1 100 ? -21.191 4.977 6.891 1.00 94.88 100 GLY A N 1
ATOM 796 C CA . GLY A 1 100 ? -20.562 5.357 5.629 1.00 94.88 100 GLY A CA 1
ATOM 797 C C . GLY A 1 100 ? -19.693 6.611 5.707 1.00 94.88 100 GLY A C 1
ATOM 798 O O . GLY A 1 100 ? -19.313 7.124 4.661 1.00 94.88 100 GLY A O 1
ATOM 799 N N . GLN A 1 101 ? -19.406 7.131 6.903 1.00 95.38 101 GLN A N 1
ATOM 800 C CA . GLN A 1 101 ? -18.675 8.390 7.098 1.00 95.38 101 GLN A CA 1
ATOM 801 C C . GLN A 1 101 ? -17.298 8.198 7.730 1.00 95.38 101 GLN A C 1
ATOM 803 O O . GLN A 1 101 ? -16.377 8.959 7.441 1.00 95.38 101 GLN A O 1
ATOM 808 N N . ALA A 1 102 ? -17.162 7.196 8.592 1.00 97.44 102 ALA A N 1
ATOM 809 C CA . ALA A 1 102 ? -15.904 6.842 9.224 1.00 97.44 102 ALA A CA 1
ATOM 810 C C . ALA A 1 102 ? -15.750 5.322 9.271 1.00 97.44 102 ALA A C 1
ATOM 812 O O . ALA A 1 102 ? -16.720 4.571 9.141 1.00 97.44 102 ALA A O 1
ATOM 813 N N . MET A 1 103 ? -14.519 4.888 9.464 1.00 98.19 103 MET A N 1
ATOM 814 C CA . MET A 1 103 ? -14.128 3.514 9.699 1.00 98.19 103 MET A CA 1
ATOM 815 C C . MET A 1 103 ? -13.551 3.416 11.105 1.00 98.19 103 MET A C 1
ATOM 817 O O . MET A 1 103 ? -12.820 4.307 11.527 1.00 98.19 103 MET A O 1
ATOM 821 N N . ALA A 1 104 ? -13.868 2.335 11.806 1.00 98.31 104 ALA A N 1
ATOM 822 C CA . ALA A 1 104 ? -13.175 1.945 13.024 1.00 98.31 104 ALA A CA 1
ATOM 823 C C . ALA A 1 104 ? -12.436 0.628 12.785 1.00 98.31 104 ALA A C 1
ATOM 825 O O . ALA A 1 104 ? -12.976 -0.267 12.133 1.00 98.31 104 ALA A O 1
ATOM 826 N N . VAL A 1 105 ? -11.220 0.519 13.307 1.00 98.06 105 VAL A N 1
ATOM 827 C CA . VAL A 1 105 ? -10.399 -0.689 13.224 1.00 98.06 105 VAL A CA 1
ATOM 828 C C . VAL A 1 105 ? -9.879 -1.011 14.612 1.00 98.06 105 VAL A C 1
ATOM 830 O O . VAL A 1 105 ? -9.370 -0.136 15.304 1.00 98.06 105 VAL A O 1
ATOM 833 N N . ILE A 1 106 ? -10.037 -2.258 15.034 1.00 98.00 106 ILE A N 1
ATOM 834 C CA . ILE A 1 106 ? -9.472 -2.781 16.279 1.00 98.00 106 ILE A CA 1
ATOM 835 C C . ILE A 1 106 ? -8.362 -3.750 15.893 1.00 98.00 106 ILE A C 1
ATOM 837 O O . ILE A 1 106 ? -8.585 -4.588 15.022 1.00 98.00 106 ILE A O 1
ATOM 841 N N . TYR A 1 107 ? -7.206 -3.639 16.537 1.00 95.88 107 TYR A N 1
ATOM 842 C CA . TYR A 1 107 ? -6.005 -4.416 16.259 1.00 95.88 107 TYR A CA 1
ATOM 843 C C . TYR A 1 107 ? -5.625 -5.276 17.462 1.00 95.88 107 TYR A C 1
ATOM 845 O O . TYR A 1 107 ? -5.599 -4.792 18.594 1.00 95.88 107 TYR A O 1
ATOM 853 N N . GLU A 1 108 ? -5.243 -6.520 17.198 1.00 95.25 108 GLU A N 1
ATOM 854 C CA . GLU A 1 108 ? -4.480 -7.364 18.118 1.00 95.25 108 GLU A CA 1
ATOM 855 C C . GLU A 1 108 ? -3.235 -7.859 17.382 1.00 95.25 108 GLU A C 1
ATOM 857 O O . GLU A 1 108 ? -3.343 -8.604 16.410 1.00 95.25 108 GLU A O 1
ATOM 862 N N . ALA A 1 109 ? -2.054 -7.447 17.835 1.00 92.12 109 ALA A N 1
ATOM 863 C CA . ALA A 1 109 ? -0.781 -7.878 17.275 1.00 92.12 109 ALA A CA 1
ATOM 864 C C . ALA A 1 109 ? -0.058 -8.798 18.260 1.00 92.12 109 ALA A C 1
ATOM 866 O O . ALA A 1 109 ? 0.088 -8.462 19.435 1.00 92.12 109 ALA A O 1
ATOM 867 N N . ALA A 1 110 ? 0.415 -9.944 17.774 1.00 89.50 110 ALA A N 1
ATOM 868 C CA . ALA A 1 110 ? 1.228 -10.883 18.541 1.00 89.50 110 ALA A CA 1
ATOM 869 C C . ALA A 1 110 ? 2.473 -11.267 17.738 1.00 89.50 110 ALA A C 1
ATOM 871 O O . ALA A 1 110 ? 2.381 -11.519 16.534 1.00 89.50 110 ALA A O 1
ATOM 872 N N . SER A 1 111 ? 3.625 -11.359 18.401 1.00 83.62 111 SER A N 1
ATOM 873 C CA . SER A 1 111 ? 4.824 -11.926 17.781 1.00 83.62 111 SER A CA 1
ATOM 874 C C . SER A 1 111 ? 4.709 -13.450 17.706 1.00 83.62 111 SER A C 1
ATOM 876 O O . SER A 1 111 ? 4.192 -14.096 18.619 1.00 83.62 111 SER A O 1
ATOM 878 N N . GLU A 1 112 ? 5.234 -14.059 16.646 1.00 75.19 112 GLU A N 1
ATOM 879 C CA . GLU A 1 112 ? 5.370 -15.512 16.558 1.00 75.19 112 GLU A CA 1
ATOM 880 C C . GLU A 1 112 ? 6.314 -16.080 17.625 1.00 75.19 112 GLU A C 1
ATOM 882 O O . GLU A 1 112 ? 6.115 -17.215 18.067 1.00 75.19 112 GLU A O 1
ATOM 887 N N . GLN A 1 113 ? 7.310 -15.293 18.051 1.00 77.44 113 GLN A N 1
ATOM 888 C CA . GLN A 1 113 ? 8.315 -15.692 19.041 1.00 77.44 113 GLN A CA 1
ATOM 889 C C . GLN A 1 113 ? 7.786 -15.597 20.474 1.00 77.44 113 GLN A C 1
ATOM 891 O O . GLN A 1 113 ? 8.090 -16.456 21.300 1.00 77.44 113 GLN A O 1
ATOM 896 N N . ASP A 1 114 ? 6.958 -14.591 20.753 1.00 80.44 114 ASP A N 1
ATOM 897 C CA . ASP A 1 114 ? 6.269 -14.429 22.031 1.00 80.44 114 ASP A CA 1
ATOM 898 C C . ASP A 1 114 ? 4.776 -14.239 21.796 1.00 80.44 114 ASP A C 1
ATOM 900 O O . ASP A 1 114 ? 4.234 -13.133 21.791 1.00 80.44 114 ASP A O 1
ATOM 904 N N . LYS A 1 115 ? 4.096 -15.369 21.602 1.00 76.81 115 LYS A N 1
ATOM 905 C CA . LYS A 1 115 ? 2.661 -15.371 21.339 1.00 76.81 115 LYS A CA 1
ATOM 906 C C . LYS A 1 115 ? 1.875 -14.791 22.519 1.00 76.81 115 LYS A C 1
ATOM 908 O O . LYS A 1 115 ? 0.753 -14.347 22.304 1.00 76.81 115 LYS A O 1
ATOM 913 N N . ASN A 1 116 ? 2.378 -14.854 23.751 1.00 79.88 116 ASN A N 1
ATOM 914 C CA . ASN A 1 116 ? 1.600 -14.473 24.934 1.00 79.88 116 ASN A CA 1
ATOM 915 C C . ASN A 1 116 ? 1.602 -12.967 25.185 1.00 79.88 116 ASN A C 1
ATOM 917 O O . ASN A 1 116 ? 0.687 -12.472 25.838 1.00 79.88 116 ASN A O 1
ATOM 921 N N . ASN A 1 117 ? 2.585 -12.252 24.645 1.00 85.44 117 ASN A N 1
ATOM 922 C CA . ASN A 1 117 ? 2.607 -10.804 24.676 1.00 85.44 117 ASN A CA 1
ATOM 923 C C . ASN A 1 117 ? 1.832 -10.245 23.477 1.00 85.44 117 ASN A C 1
ATOM 925 O O . ASN A 1 117 ? 2.266 -10.360 22.328 1.00 85.44 117 ASN A O 1
ATOM 929 N N . VAL A 1 118 ? 0.660 -9.675 23.753 1.00 90.62 118 VAL A N 1
ATOM 930 C CA . VAL A 1 118 ? -0.208 -9.083 22.735 1.00 90.62 118 VAL A CA 1
ATOM 931 C C . VAL A 1 118 ? -0.314 -7.580 22.913 1.00 90.62 118 VAL A C 1
ATOM 933 O O . VAL A 1 118 ? -0.544 -7.071 24.009 1.00 90.62 118 VAL A O 1
ATOM 936 N N . SER A 1 119 ? -0.207 -6.871 21.800 1.00 92.25 119 SER A N 1
ATOM 937 C CA . SER A 1 119 ? -0.508 -5.450 21.715 1.00 92.25 119 SER A CA 1
ATOM 938 C C . SER A 1 119 ? -1.935 -5.275 21.212 1.00 92.25 119 SER A C 1
ATOM 940 O O . SER A 1 119 ? -2.309 -5.864 20.199 1.00 92.25 119 SER A O 1
ATOM 942 N N . PHE A 1 120 ? -2.731 -4.461 21.904 1.00 94.69 120 PHE A N 1
ATOM 943 C CA . PHE A 1 120 ? -4.131 -4.213 21.559 1.00 94.69 120 PHE A CA 1
ATOM 944 C C . PHE A 1 120 ? -4.370 -2.715 21.390 1.00 94.69 120 PHE A C 1
ATOM 946 O O . PHE A 1 120 ? -4.265 -1.955 22.357 1.00 94.69 120 PHE A O 1
ATOM 953 N N . PHE A 1 121 ? -4.715 -2.303 20.174 1.00 95.88 121 PHE A N 1
ATOM 954 C CA . PHE A 1 121 ? -4.930 -0.903 19.807 1.00 95.88 121 PHE A CA 1
ATOM 955 C C . PHE A 1 121 ? -6.199 -0.756 18.979 1.00 95.88 121 PHE A C 1
ATOM 957 O O . PHE A 1 121 ? -6.767 -1.737 18.506 1.00 95.88 121 PHE A O 1
ATOM 964 N N . TYR A 1 122 ? -6.668 0.469 18.795 1.00 96.75 122 TYR A N 1
ATOM 965 C CA . TYR A 1 122 ? -7.816 0.741 17.946 1.00 96.75 122 TYR A CA 1
ATOM 966 C C . TYR A 1 122 ? -7.768 2.158 17.391 1.00 96.75 122 TYR A C 1
ATOM 968 O O . TYR A 1 122 ? -7.193 3.078 17.975 1.00 96.75 122 TYR A O 1
ATOM 976 N N . GLU A 1 123 ? -8.378 2.307 16.225 1.00 97.25 123 GLU A N 1
ATOM 977 C CA . GLU A 1 123 ? -8.291 3.482 15.377 1.00 97.25 123 GLU A CA 1
ATOM 978 C C . GLU A 1 123 ? -9.647 3.841 14.809 1.00 97.25 123 GLU A C 1
ATOM 980 O O . GLU A 1 123 ? -10.483 2.978 14.539 1.00 97.25 123 GLU A O 1
ATOM 985 N N . VAL A 1 124 ? -9.855 5.136 14.603 1.00 98.00 124 VAL A N 1
ATOM 986 C CA . VAL A 1 124 ? -11.032 5.661 13.922 1.00 98.00 124 VAL A CA 1
ATOM 987 C C . VAL A 1 124 ? -10.566 6.671 12.889 1.00 98.00 124 VAL A C 1
ATOM 989 O O . VAL A 1 124 ? -9.931 7.665 13.232 1.00 98.00 124 VAL A O 1
ATOM 992 N N . GLY A 1 125 ? -10.901 6.429 11.625 1.00 97.44 125 GLY A N 1
ATOM 993 C CA . GLY A 1 125 ? -10.498 7.283 10.517 1.00 97.44 125 GLY A CA 1
ATOM 994 C C . GLY A 1 125 ? -11.640 7.641 9.579 1.00 97.44 125 GLY A C 1
ATOM 995 O O . GLY A 1 125 ? -12.660 6.957 9.510 1.00 97.44 125 GLY A O 1
ATOM 996 N N . CYS A 1 126 ? -11.478 8.729 8.836 1.00 97.44 126 CYS A N 1
ATOM 997 C CA . CYS A 1 126 ? -12.420 9.156 7.809 1.00 97.44 126 CYS A CA 1
ATOM 998 C C . CYS A 1 126 ? -11.715 9.610 6.532 1.00 97.44 126 CYS A C 1
ATOM 1000 O O . CYS A 1 126 ? -10.571 10.068 6.558 1.00 97.44 126 CYS A O 1
ATOM 1002 N N . LYS A 1 127 ? -12.445 9.529 5.416 1.00 96.38 127 LYS A N 1
ATOM 1003 C CA . LYS A 1 127 ? -11.988 9.971 4.099 1.00 96.38 127 LYS A CA 1
ATOM 1004 C C . LYS A 1 127 ? -12.369 11.431 3.864 1.00 96.38 127 LYS A C 1
ATOM 1006 O O . LYS A 1 127 ? -13.523 11.815 4.064 1.00 96.38 127 LYS A O 1
ATOM 1011 N N . LEU A 1 128 ? -11.417 12.227 3.400 1.00 94.75 128 LEU A N 1
ATOM 1012 C CA . LEU A 1 128 ? -11.591 13.604 2.942 1.00 94.75 128 LEU A CA 1
ATOM 1013 C C . LEU A 1 128 ? -11.255 13.696 1.450 1.00 94.75 128 LEU A C 1
ATOM 1015 O O . LEU A 1 128 ? -10.679 12.784 0.866 1.00 94.75 128 LEU A O 1
ATOM 1019 N N . ALA A 1 129 ? -11.587 14.821 0.816 1.00 90.12 129 ALA A N 1
ATOM 1020 C CA . ALA A 1 129 ? -11.159 15.070 -0.563 1.00 90.12 129 ALA A CA 1
ATOM 1021 C C . ALA A 1 129 ? -9.631 15.183 -0.714 1.00 90.12 129 ALA A C 1
ATOM 1023 O O . ALA A 1 129 ? -9.110 14.887 -1.782 1.00 90.12 129 ALA A O 1
ATOM 1024 N N . SER A 1 130 ? -8.938 15.597 0.349 1.00 86.31 130 SER A N 1
ATOM 1025 C CA . SER A 1 130 ? -7.486 15.791 0.397 1.00 86.31 130 SER A CA 1
ATOM 1026 C C . SER A 1 130 ? -6.703 14.586 0.937 1.00 86.31 130 SER A C 1
ATOM 1028 O O . SER A 1 130 ? -5.489 14.693 1.069 1.00 86.31 130 SER A O 1
ATOM 1030 N N . GLY A 1 131 ? -7.371 13.478 1.286 1.00 91.06 131 GLY A N 1
ATOM 1031 C CA . GLY A 1 131 ? -6.737 12.285 1.862 1.00 91.06 131 GLY A CA 1
ATOM 1032 C C . GLY A 1 131 ? -7.540 11.691 3.024 1.00 91.06 131 GLY A C 1
ATOM 1033 O O . GLY A 1 131 ? -8.753 11.506 2.906 1.00 91.06 131 GLY A O 1
ATOM 1034 N N . SER A 1 132 ? -6.895 11.395 4.152 1.00 94.75 132 SER A N 1
ATOM 1035 C CA . SER A 1 132 ? -7.529 10.784 5.328 1.00 94.75 132 SER A CA 1
ATOM 1036 C C . SER A 1 132 ? -7.123 11.451 6.640 1.00 94.75 132 SER A C 1
ATOM 1038 O O . SER A 1 132 ? -6.003 11.932 6.785 1.00 94.75 132 SER A O 1
ATOM 1040 N N . VAL A 1 133 ? -8.016 11.405 7.625 1.00 95.50 133 VAL A N 1
ATOM 1041 C CA . VAL A 1 133 ? -7.704 11.744 9.021 1.00 95.50 133 VAL A CA 1
ATOM 1042 C C . VAL A 1 133 ? -7.972 10.512 9.867 1.00 95.50 133 VAL A C 1
ATOM 1044 O O . VAL A 1 133 ? -9.033 9.906 9.725 1.00 95.50 133 VAL A O 1
ATOM 1047 N N . CYS A 1 134 ? -7.031 10.157 10.733 1.00 96.00 134 CYS A N 1
ATOM 1048 C CA . CYS A 1 134 ? -7.114 9.035 11.655 1.00 96.00 134 CYS A CA 1
ATOM 1049 C C . CYS A 1 134 ? -6.808 9.493 13.083 1.00 96.00 134 CYS A C 1
ATOM 1051 O O . CYS A 1 134 ? -5.960 10.354 13.309 1.00 96.00 134 CYS A O 1
ATOM 1053 N N . VAL A 1 135 ? -7.486 8.901 14.058 1.00 96.94 135 VAL A N 1
ATOM 1054 C CA . VAL A 1 135 ? -7.140 9.019 15.472 1.00 96.94 135 VAL A CA 1
ATOM 1055 C C . VAL A 1 135 ? -6.936 7.619 16.027 1.00 96.94 135 VAL A C 1
ATOM 1057 O O . VAL A 1 135 ? -7.750 6.733 15.764 1.00 96.94 135 VAL A O 1
ATOM 1060 N N . THR A 1 136 ? -5.869 7.423 16.797 1.00 96.62 136 THR A N 1
ATOM 1061 C CA . THR A 1 136 ? -5.427 6.107 17.271 1.00 96.62 136 THR A CA 1
ATOM 1062 C C . THR A 1 136 ? -5.167 6.083 18.768 1.00 96.62 136 THR A C 1
ATOM 1064 O O . THR A 1 136 ? -4.766 7.086 19.361 1.00 96.62 136 THR A O 1
ATOM 1067 N N . SER A 1 137 ? -5.373 4.916 19.375 1.00 96.12 137 SER A N 1
ATOM 1068 C CA . SER A 1 137 ? -4.942 4.630 20.743 1.00 96.12 137 SER A CA 1
ATOM 1069 C C . SER A 1 137 ? -3.474 4.190 20.828 1.00 96.12 137 SER A C 1
ATOM 1071 O O . SER A 1 137 ? -2.995 3.923 21.928 1.00 96.12 137 SER A O 1
ATOM 1073 N N . ASN A 1 138 ? -2.769 4.045 19.699 1.00 93.50 138 ASN A N 1
ATOM 1074 C CA . ASN A 1 138 ? -1.363 3.654 19.681 1.00 93.50 138 ASN A CA 1
ATOM 1075 C C . ASN A 1 138 ? -0.460 4.880 19.935 1.00 93.50 138 ASN A C 1
ATOM 1077 O O . ASN A 1 138 ? -0.407 5.771 19.082 1.00 93.50 138 ASN A O 1
ATOM 1081 N N . PRO A 1 139 ? 0.288 4.939 21.055 1.00 89.19 139 PRO A N 1
ATOM 1082 C CA . PRO A 1 139 ? 1.174 6.067 21.350 1.00 89.19 139 PRO A CA 1
ATOM 1083 C C . PRO A 1 139 ? 2.312 6.213 20.333 1.00 89.19 139 PRO A C 1
ATOM 1085 O O . PRO A 1 139 ? 2.878 7.294 20.200 1.00 89.19 139 PRO A O 1
ATOM 1088 N N . HIS A 1 140 ? 2.637 5.157 19.579 1.00 85.56 140 HIS A N 1
ATOM 1089 C CA . HIS A 1 140 ? 3.695 5.223 18.575 1.00 85.56 140 HIS A CA 1
ATOM 1090 C C . HIS A 1 140 ? 3.341 6.064 17.346 1.00 85.56 140 HIS A C 1
ATOM 1092 O O . HIS A 1 140 ? 4.241 6.430 16.595 1.00 85.56 140 HIS A O 1
ATOM 1098 N N . ALA A 1 141 ? 2.074 6.436 17.167 1.00 84.25 141 ALA A N 1
ATOM 1099 C CA . ALA A 1 141 ? 1.632 7.198 16.006 1.00 84.25 141 ALA A CA 1
ATOM 1100 C C . ALA A 1 141 ? 2.221 8.609 15.916 1.00 84.25 141 ALA A C 1
ATOM 1102 O O . ALA A 1 141 ? 2.379 9.133 14.818 1.00 84.25 141 ALA A O 1
ATOM 1103 N N . GLU A 1 142 ? 2.606 9.216 17.042 1.00 75.19 142 GLU A N 1
ATOM 1104 C CA . GLU A 1 142 ? 3.335 10.496 17.045 1.00 75.19 142 GLU A CA 1
ATOM 1105 C C . GLU A 1 142 ? 4.736 10.362 16.439 1.00 75.19 142 GLU A C 1
ATOM 1107 O O . GLU A 1 142 ? 5.330 11.331 15.966 1.00 75.19 142 GLU A O 1
ATOM 1112 N N . TYR A 1 143 ? 5.258 9.137 16.421 1.00 73.94 143 TYR A N 1
ATOM 1113 C CA . TYR A 1 143 ? 6.503 8.789 15.770 1.00 73.94 143 TYR A CA 1
ATOM 1114 C C . TYR A 1 143 ? 6.269 8.176 14.391 1.00 73.94 143 TYR A C 1
ATOM 1116 O O . TYR A 1 143 ? 7.218 7.659 13.825 1.00 73.94 143 TYR A O 1
ATOM 1124 N N . GLU A 1 144 ? 5.087 8.230 13.796 1.00 73.50 144 GLU A N 1
ATOM 1125 C CA . GLU A 1 144 ? 4.917 7.774 12.420 1.00 73.50 144 GLU A CA 1
ATOM 1126 C C . GLU A 1 144 ? 4.999 8.965 11.474 1.00 73.50 144 GLU A C 1
ATOM 1128 O O . GLU A 1 144 ? 4.180 9.881 11.497 1.00 73.50 144 GLU A O 1
ATOM 1133 N N . SER A 1 145 ? 6.030 8.951 10.637 1.00 76.19 145 SER A N 1
ATOM 1134 C CA . SER A 1 145 ? 6.147 9.881 9.521 1.00 76.19 145 SER A CA 1
ATOM 1135 C C . SER A 1 145 ? 5.005 9.549 8.539 1.00 76.19 145 SER A C 1
ATOM 1137 O O . SER A 1 145 ? 4.769 8.368 8.272 1.00 76.19 145 SER A O 1
ATOM 1139 N N . ARG A 1 146 ? 4.260 10.544 8.028 1.00 83.31 146 ARG A N 1
ATOM 1140 C CA . ARG A 1 146 ? 3.145 10.326 7.082 1.00 83.31 146 ARG A CA 1
ATOM 1141 C C . ARG A 1 146 ? 3.108 11.361 5.953 1.00 83.31 146 ARG A C 1
ATOM 1143 O O . ARG A 1 146 ? 3.514 12.506 6.167 1.00 83.31 146 ARG A O 1
ATOM 1150 N N . PRO A 1 147 ? 2.562 11.007 4.773 1.00 87.31 147 PRO A N 1
ATOM 1151 C CA . PRO A 1 147 ? 2.319 11.979 3.713 1.00 87.31 147 PRO A CA 1
ATOM 1152 C C . PRO A 1 147 ? 1.319 13.050 4.174 1.00 87.31 147 PRO A C 1
ATOM 1154 O O . PRO A 1 147 ? 0.379 12.758 4.911 1.00 87.31 147 PRO A O 1
ATOM 1157 N N . ALA A 1 148 ? 1.462 14.281 3.671 1.00 85.06 148 ALA A N 1
ATOM 1158 C CA . ALA A 1 148 ? 0.679 15.450 4.105 1.00 85.06 148 ALA A CA 1
ATOM 1159 C C . ALA A 1 148 ? -0.857 15.298 4.000 1.00 85.06 148 ALA A C 1
ATOM 1161 O O . ALA A 1 148 ? -1.599 16.031 4.652 1.00 85.06 148 ALA A O 1
ATOM 1162 N N . GLY A 1 149 ? -1.349 14.368 3.174 1.00 86.69 149 GLY A N 1
ATOM 1163 C CA . GLY A 1 149 ? -2.776 14.057 3.048 1.00 86.69 149 GLY A CA 1
ATOM 1164 C C . GLY A 1 149 ? -3.317 13.068 4.091 1.00 86.69 149 GLY A C 1
ATOM 1165 O O . GLY A 1 149 ? -4.532 12.923 4.195 1.00 86.69 149 GLY A O 1
ATOM 1166 N N . HIS A 1 150 ? -2.460 12.384 4.856 1.00 91.31 150 HIS A N 1
ATOM 1167 C CA . HIS A 1 150 ? -2.839 11.302 5.774 1.00 91.31 150 HIS A CA 1
ATOM 1168 C C . HIS A 1 150 ? -2.450 11.634 7.215 1.00 91.31 150 HIS A C 1
ATOM 1170 O O . HIS A 1 150 ? -1.445 11.157 7.740 1.00 91.31 150 HIS A O 1
ATOM 1176 N N . ASN A 1 151 ? -3.285 12.428 7.878 1.00 91.62 151 ASN A N 1
ATOM 1177 C CA . ASN A 1 151 ? -3.029 12.846 9.251 1.00 91.62 151 ASN A CA 1
ATOM 1178 C C . ASN A 1 151 ? -3.385 11.733 10.237 1.00 91.62 151 ASN A C 1
ATOM 1180 O O . ASN A 1 151 ? -4.456 11.129 10.132 1.00 91.62 151 ASN A O 1
ATOM 1184 N N . ILE A 1 152 ? -2.521 11.515 11.226 1.00 93.06 152 ILE A N 1
ATOM 1185 C CA . ILE A 1 152 ? -2.812 10.679 12.389 1.00 93.06 152 ILE A CA 1
ATOM 1186 C C . ILE A 1 152 ? -2.608 11.473 13.675 1.00 93.06 152 ILE A C 1
ATOM 1188 O O . ILE A 1 152 ? -1.731 12.330 13.760 1.00 93.06 152 ILE A O 1
ATOM 1192 N N . SER A 1 153 ? -3.433 11.207 14.680 1.00 94.00 153 SER A N 1
ATOM 1193 C CA . SER A 1 153 ? -3.288 11.807 16.003 1.00 94.00 153 SER A CA 1
ATOM 1194 C C . SER A 1 153 ? -3.458 10.749 17.079 1.00 94.00 153 SER A C 1
ATOM 1196 O O . SER A 1 153 ? -4.429 9.989 17.066 1.00 94.00 153 SER A O 1
ATOM 1198 N N . TYR A 1 154 ? -2.517 10.701 18.017 1.00 95.69 154 TYR A N 1
ATOM 1199 C CA . TYR A 1 154 ? -2.644 9.863 19.197 1.00 95.69 154 TYR A CA 1
ATOM 1200 C C . TYR A 1 154 ? -3.638 10.491 20.176 1.00 95.69 154 TYR A C 1
ATOM 1202 O O . TYR A 1 154 ? -3.593 11.688 20.464 1.00 95.69 154 TYR A O 1
ATOM 1210 N N . VAL A 1 155 ? -4.552 9.673 20.692 1.00 95.81 155 VAL A N 1
ATOM 1211 C CA . VAL A 1 155 ? -5.452 10.058 21.775 1.00 95.81 155 VAL A CA 1
ATOM 1212 C C . VAL A 1 155 ? -5.478 8.945 22.803 1.00 95.81 155 VAL A C 1
ATOM 1214 O O . VAL A 1 155 ? -5.948 7.837 22.541 1.00 95.81 155 VAL A O 1
ATOM 1217 N N . GLN A 1 156 ? -5.031 9.276 24.011 1.00 94.12 156 GLN A N 1
ATOM 1218 C CA . GLN A 1 156 ? -5.161 8.392 25.156 1.00 94.12 156 GLN A CA 1
ATOM 1219 C C . GLN A 1 156 ? -6.640 8.269 25.538 1.00 94.12 156 GLN A C 1
ATOM 1221 O O . GLN A 1 156 ? -7.243 9.179 26.110 1.00 94.12 156 GLN A O 1
ATOM 1226 N N . SER A 1 157 ? -7.250 7.143 25.189 1.00 93.38 157 SER A N 1
ATOM 1227 C CA . SER A 1 157 ? -8.628 6.830 25.542 1.00 93.38 157 SER A CA 1
ATOM 1228 C C . SER A 1 157 ? -8.796 5.330 25.634 1.00 93.38 157 SER A C 1
ATOM 1230 O O . SER A 1 157 ? -8.388 4.644 24.709 1.00 93.38 157 SER A O 1
ATOM 1232 N N . ASP A 1 158 ? -9.470 4.848 26.677 1.00 91.94 158 ASP A N 1
ATOM 1233 C CA . ASP A 1 158 ? -9.813 3.429 26.869 1.00 91.94 158 ASP A CA 1
ATOM 1234 C C . ASP A 1 158 ? -11.125 3.025 26.162 1.00 91.94 158 ASP A C 1
ATOM 1236 O O . ASP A 1 158 ? -11.661 1.942 26.389 1.00 91.94 158 ASP A O 1
ATOM 1240 N N . SER A 1 159 ? -11.689 3.917 25.339 1.00 94.50 159 SER A N 1
ATOM 1241 C CA . SER A 1 159 ? -12.963 3.721 24.645 1.00 94.50 159 SER A CA 1
ATOM 1242 C C . SER A 1 159 ? -12.849 4.133 23.186 1.00 94.50 159 SER A C 1
ATOM 1244 O O . SER A 1 159 ? -12.412 5.242 22.857 1.00 94.50 159 SER A O 1
ATOM 1246 N N . ILE A 1 160 ? -13.350 3.283 22.293 1.00 96.06 160 ILE A N 1
ATOM 1247 C CA . ILE A 1 160 ? -13.387 3.597 20.865 1.00 96.06 160 ILE A CA 1
ATOM 1248 C C . ILE A 1 160 ? -14.346 4.755 20.564 1.00 96.06 160 ILE A C 1
ATOM 1250 O O . ILE A 1 160 ? -14.127 5.528 19.632 1.00 96.06 160 ILE A O 1
ATOM 1254 N N . LEU A 1 161 ? -15.364 4.976 21.405 1.00 95.75 161 LEU A N 1
ATOM 1255 C CA . LEU A 1 161 ? -16.229 6.159 21.307 1.00 95.75 161 LEU A CA 1
ATOM 1256 C C . LEU A 1 161 ? -15.501 7.451 21.679 1.00 95.75 161 LEU A C 1
ATOM 1258 O O . LEU A 1 161 ? -15.869 8.517 21.179 1.00 95.75 161 LEU A O 1
ATOM 1262 N N . GLY A 1 162 ? -14.484 7.370 22.538 1.00 96.62 162 GLY A N 1
ATOM 1263 C CA . GLY A 1 162 ? -13.574 8.480 22.805 1.00 96.62 162 GLY A CA 1
ATOM 1264 C C . GLY A 1 162 ? -12.862 8.927 21.530 1.00 96.62 162 GLY A C 1
ATOM 1265 O O . GLY A 1 162 ? -12.900 10.110 21.189 1.00 96.62 162 GLY A O 1
ATOM 1266 N N . LEU A 1 163 ? -12.337 7.974 20.756 1.00 97.31 163 LEU A N 1
ATOM 1267 C CA . LEU A 1 163 ? -11.696 8.245 19.464 1.00 97.31 163 LEU A CA 1
ATOM 1268 C C . LEU A 1 163 ? -12.681 8.746 18.408 1.00 97.31 163 LEU A C 1
ATOM 1270 O O . LEU A 1 163 ? -12.363 9.687 17.692 1.00 97.31 163 LEU A O 1
ATOM 1274 N N . VAL A 1 164 ? -13.907 8.212 18.347 1.00 96.19 164 VAL A N 1
ATOM 1275 C CA . VAL A 1 164 ? -14.955 8.743 17.449 1.00 96.19 164 VAL A CA 1
ATOM 1276 C C . VAL A 1 164 ? -15.241 10.222 17.740 1.00 96.19 164 VAL A C 1
ATOM 1278 O O . VAL A 1 164 ? -15.440 11.016 16.817 1.00 96.19 164 VAL A O 1
ATOM 1281 N N . LYS A 1 165 ? -15.276 10.615 19.021 1.00 95.38 165 LYS A N 1
ATOM 1282 C CA . LYS A 1 165 ? -15.447 12.023 19.415 1.00 95.38 165 LYS A CA 1
ATOM 1283 C C . LYS A 1 165 ? -14.224 12.855 19.035 1.00 95.38 165 LYS A C 1
ATOM 1285 O O . LYS A 1 165 ? -14.396 13.939 18.484 1.00 95.38 165 LYS A O 1
ATOM 1290 N N . ALA A 1 166 ? -13.021 12.341 19.286 1.00 96.50 166 ALA A N 1
ATOM 1291 C CA . ALA A 1 166 ? -11.775 13.022 18.958 1.00 96.50 166 ALA A CA 1
ATOM 1292 C C . ALA A 1 166 ? -11.569 13.192 17.446 1.00 96.50 166 ALA A C 1
ATOM 1294 O O . ALA A 1 166 ? -11.095 14.240 17.016 1.00 96.50 166 ALA A O 1
ATOM 1295 N N . LEU A 1 167 ? -11.992 12.226 16.624 1.00 96.19 167 LEU A N 1
ATOM 1296 C CA . LEU A 1 167 ? -11.906 12.314 15.165 1.00 96.19 167 LEU A CA 1
ATOM 1297 C C . LEU A 1 167 ? -12.604 13.570 14.649 1.00 96.19 167 LEU A C 1
ATOM 1299 O O . LEU A 1 167 ? -12.040 14.290 13.836 1.00 96.19 167 LEU A O 1
ATOM 1303 N N . LYS A 1 168 ? -13.790 13.894 15.177 1.00 91.56 168 LYS A N 1
ATOM 1304 C CA . LYS A 1 168 ? -14.519 15.107 14.777 1.00 91.56 168 LYS A CA 1
ATOM 1305 C C . LYS A 1 168 ? -13.740 16.393 15.048 1.00 91.56 168 LYS A C 1
ATOM 1307 O O . LYS A 1 168 ? -13.862 17.326 14.266 1.00 91.56 168 LYS A O 1
ATOM 1312 N N . ALA A 1 169 ? -12.972 16.438 16.135 1.00 92.56 169 ALA A N 1
ATOM 1313 C CA . ALA A 1 169 ? -12.150 17.593 16.487 1.00 92.56 169 ALA A CA 1
ATOM 1314 C C . ALA A 1 169 ? -10.877 17.702 15.629 1.00 92.56 169 ALA A C 1
ATOM 1316 O O . ALA A 1 169 ? -10.332 18.791 15.501 1.00 92.56 169 ALA A O 1
ATOM 1317 N N . ASN A 1 170 ? -10.426 16.593 15.033 1.00 92.88 170 ASN A N 1
ATOM 1318 C CA . ASN A 1 170 ? -9.232 16.535 14.184 1.00 92.88 170 ASN A CA 1
ATOM 1319 C C . ASN A 1 170 ? -9.532 16.716 12.686 1.00 92.88 170 ASN A C 1
ATOM 1321 O O . ASN A 1 170 ? -8.606 16.786 11.880 1.00 92.88 170 ASN A O 1
ATOM 1325 N N . ILE A 1 171 ? -10.805 16.799 12.284 1.00 93.56 171 ILE A N 1
ATOM 1326 C CA . ILE A 1 171 ? -11.158 17.157 10.905 1.00 93.56 171 ILE A CA 1
ATOM 1327 C C . ILE A 1 171 ? -10.814 18.643 10.699 1.00 93.56 171 ILE A C 1
ATOM 1329 O O . ILE A 1 171 ? -11.341 19.478 11.437 1.00 93.56 171 ILE A O 1
ATOM 1333 N N . PRO A 1 172 ? -9.980 18.996 9.699 1.00 91.31 172 PRO A N 1
ATOM 1334 C CA . PRO A 1 172 ? -9.650 20.386 9.403 1.00 91.31 172 PRO A CA 1
ATOM 1335 C C . PRO A 1 172 ? -10.895 21.235 9.142 1.00 91.31 172 PRO A C 1
ATOM 1337 O O . PRO A 1 172 ? -11.898 20.746 8.612 1.00 91.31 172 PRO A O 1
ATOM 1340 N N . GLU A 1 173 ? -10.821 22.526 9.461 1.00 89.44 173 GLU A N 1
ATOM 1341 C CA . GLU A 1 173 ? -11.918 23.457 9.202 1.00 89.44 173 GLU A CA 1
ATOM 1342 C C . GLU A 1 173 ? -12.303 23.448 7.710 1.00 89.44 173 GLU A C 1
ATOM 1344 O O . GLU A 1 173 ? -11.454 23.516 6.822 1.00 89.44 173 GLU A O 1
ATOM 1349 N N . GLY A 1 174 ? -13.598 23.290 7.419 1.00 86.69 174 GLY A N 1
ATOM 1350 C CA . GLY A 1 174 ? -14.104 23.148 6.047 1.00 86.69 174 GLY A CA 1
ATOM 1351 C C . GLY A 1 174 ? -13.909 21.762 5.409 1.00 86.69 174 GLY A C 1
ATOM 1352 O O . GLY A 1 174 ? -14.363 21.547 4.280 1.00 86.69 174 GLY A O 1
ATOM 1353 N N . GLY A 1 175 ? -13.300 20.803 6.114 1.00 88.31 175 GLY A N 1
ATOM 1354 C CA . GLY A 1 175 ? -13.113 19.427 5.658 1.00 88.31 175 GLY A CA 1
ATOM 1355 C C . GLY A 1 175 ? -14.442 18.711 5.404 1.00 88.31 175 GLY A C 1
ATOM 1356 O O . GLY A 1 175 ? -15.240 18.491 6.316 1.00 88.31 175 GLY A O 1
ATOM 1357 N N . LYS A 1 176 ? -14.692 18.321 4.149 1.00 91.25 176 LYS A N 1
ATOM 1358 C CA . LYS A 1 176 ? -15.887 17.554 3.768 1.00 91.25 176 LYS A CA 1
ATOM 1359 C C . LYS A 1 176 ? -15.597 16.058 3.788 1.00 91.25 176 LYS A C 1
ATOM 1361 O O . LYS A 1 176 ? -14.748 15.582 3.034 1.00 91.25 176 LYS A O 1
ATOM 1366 N N . LEU A 1 177 ? -16.361 15.332 4.603 1.00 94.38 177 LEU A N 1
ATOM 1367 C CA . LEU A 1 177 ? -16.334 13.873 4.647 1.00 94.38 177 LEU A CA 1
ATOM 1368 C C . LEU A 1 177 ? -16.786 13.282 3.310 1.00 94.38 177 LEU A C 1
ATOM 1370 O O . LEU A 1 177 ? -17.848 13.631 2.787 1.00 94.38 177 LEU A O 1
ATOM 1374 N N . GLN A 1 178 ? -15.992 12.358 2.783 1.00 95.69 178 GLN A N 1
ATOM 1375 C CA . GLN A 1 178 ? -16.365 11.517 1.656 1.00 95.69 178 GLN A CA 1
ATOM 1376 C C . GLN A 1 178 ? -16.966 10.204 2.148 1.00 95.69 178 GLN A C 1
ATOM 1378 O O . GLN A 1 178 ? -16.619 9.689 3.210 1.00 95.69 178 GLN A O 1
ATOM 1383 N N . LYS A 1 179 ? -17.878 9.648 1.349 1.00 96.50 179 LYS A N 1
ATOM 1384 C CA . LYS A 1 179 ? -18.533 8.386 1.675 1.00 96.50 179 LYS A CA 1
ATOM 1385 C C . LYS A 1 179 ? -17.544 7.221 1.570 1.00 96.50 179 LYS A C 1
ATOM 1387 O O . LYS A 1 179 ? -16.912 7.042 0.530 1.00 96.50 179 LYS A O 1
ATOM 1392 N N . ILE A 1 180 ? -17.489 6.394 2.609 1.00 96.69 180 ILE A N 1
ATOM 1393 C CA . ILE A 1 180 ? -16.762 5.121 2.640 1.00 96.69 180 ILE A CA 1
ATOM 1394 C C . ILE A 1 180 ? -17.765 4.004 2.335 1.00 96.69 180 ILE A C 1
ATOM 1396 O O . ILE A 1 180 ? -18.578 3.637 3.189 1.00 96.69 180 ILE A O 1
ATOM 1400 N N . ASN A 1 181 ? -17.748 3.507 1.094 1.00 93.56 181 ASN A N 1
ATOM 1401 C CA . ASN A 1 181 ? -18.620 2.405 0.670 1.00 93.56 181 ASN A CA 1
ATOM 1402 C C . ASN A 1 181 ? -18.085 1.050 1.150 1.00 93.56 181 ASN A C 1
ATOM 1404 O O . ASN A 1 181 ? -18.863 0.249 1.657 1.00 93.56 181 ASN A O 1
ATOM 1408 N N . ASP A 1 182 ? -16.774 0.840 1.034 1.00 95.12 182 ASP A N 1
ATOM 1409 C CA . ASP A 1 182 ? -16.077 -0.355 1.501 1.00 95.12 182 ASP A CA 1
ATOM 1410 C C . ASP A 1 182 ? -14.960 0.062 2.477 1.00 95.12 182 ASP A C 1
ATOM 1412 O O . ASP A 1 182 ? -13.962 0.655 2.059 1.00 95.12 182 ASP A O 1
ATOM 1416 N N . PRO A 1 183 ? -15.128 -0.177 3.790 1.00 96.38 183 PRO A N 1
ATOM 1417 C CA . PRO A 1 183 ? -14.092 0.117 4.776 1.00 96.38 183 PRO A CA 1
ATOM 1418 C C . PRO A 1 183 ? -12.821 -0.709 4.603 1.00 96.38 183 PRO A C 1
ATOM 1420 O O . PRO A 1 183 ? -11.751 -0.202 4.913 1.00 96.38 183 PRO A O 1
ATOM 1423 N N . LYS A 1 184 ? -12.915 -1.957 4.122 1.00 95.56 184 LYS A N 1
ATOM 1424 C CA . LYS A 1 184 ? -11.736 -2.803 3.903 1.00 95.56 184 LYS A CA 1
ATOM 1425 C C . LYS A 1 184 ? -10.877 -2.203 2.793 1.00 95.56 184 LYS A C 1
ATOM 1427 O O . LYS A 1 184 ? -9.678 -2.036 2.983 1.00 95.56 184 LYS A O 1
ATOM 1432 N N . GLU A 1 185 ? -11.496 -1.842 1.667 1.00 92.00 185 GLU A N 1
ATOM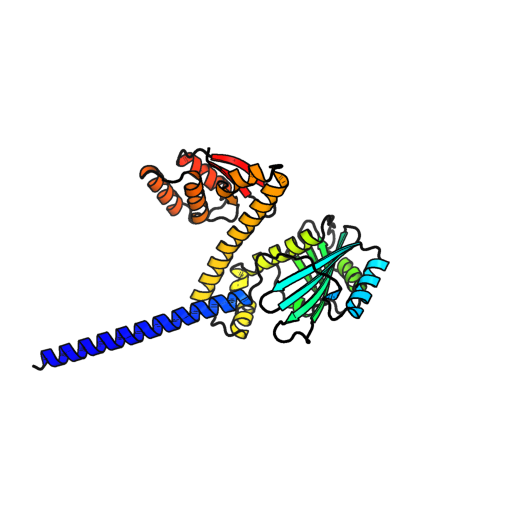 1433 C CA . GLU A 1 185 ? -10.787 -1.184 0.561 1.00 92.00 185 GLU A CA 1
ATOM 1434 C C . GLU A 1 185 ? -10.206 0.162 1.010 1.00 92.00 185 GLU A C 1
ATOM 1436 O O . GLU A 1 185 ? -9.046 0.440 0.739 1.00 92.00 185 GLU A O 1
ATOM 1441 N N . PHE A 1 186 ? -10.959 0.967 1.770 1.00 94.38 186 PHE A N 1
ATOM 1442 C CA . PHE A 1 186 ? -10.450 2.238 2.297 1.00 94.38 186 PHE A CA 1
ATOM 1443 C C . PHE A 1 186 ? -9.248 2.066 3.240 1.00 94.38 186 PHE A C 1
ATOM 1445 O O . PHE A 1 186 ? -8.299 2.840 3.152 1.00 94.38 186 PHE A O 1
ATOM 1452 N N . PHE A 1 187 ? -9.273 1.066 4.124 1.00 95.38 187 PHE A N 1
ATOM 1453 C CA . PHE A 1 187 ? -8.141 0.747 4.994 1.00 95.38 187 PHE A CA 1
ATOM 1454 C C . PHE A 1 187 ? -6.887 0.397 4.188 1.00 95.38 187 PHE A C 1
ATOM 1456 O O . PHE A 1 187 ? -5.823 0.955 4.447 1.00 95.38 187 PHE A O 1
ATOM 1463 N N . LEU A 1 188 ? -7.036 -0.488 3.198 1.00 91.62 188 LEU A N 1
ATOM 1464 C CA . LEU A 1 188 ? -5.947 -0.900 2.314 1.00 91.62 188 LEU A CA 1
ATOM 1465 C C . LEU A 1 188 ? -5.395 0.285 1.513 1.00 91.62 188 LEU A C 1
ATOM 1467 O O . LEU A 1 188 ? -4.188 0.488 1.522 1.00 91.62 188 LEU A O 1
ATOM 1471 N N . GLU A 1 189 ? -6.263 1.112 0.914 1.00 88.56 189 GLU A N 1
ATOM 1472 C CA . GLU A 1 189 ? -5.855 2.342 0.212 1.00 88.56 189 GLU A CA 1
ATOM 1473 C C . GLU A 1 189 ? -5.000 3.237 1.126 1.00 88.56 189 GLU A C 1
ATOM 1475 O O . GLU A 1 189 ? -3.908 3.648 0.748 1.00 88.56 189 GLU A O 1
ATOM 1480 N N . CYS A 1 190 ? -5.455 3.497 2.358 1.00 91.25 190 CYS A N 1
ATOM 1481 C CA . CYS A 1 190 ? -4.701 4.321 3.301 1.00 91.25 190 CYS A CA 1
ATOM 1482 C C . CYS A 1 190 ? -3.353 3.709 3.694 1.00 91.25 190 CYS A C 1
ATOM 1484 O O . CYS A 1 190 ? -2.374 4.446 3.785 1.00 91.25 190 CYS A O 1
ATOM 1486 N N . TYR A 1 191 ? -3.302 2.403 3.966 1.00 90.31 191 TYR A N 1
ATOM 1487 C CA . TYR A 1 191 ? -2.054 1.726 4.317 1.00 90.31 191 TYR A CA 1
ATOM 1488 C C . TYR A 1 191 ? -1.037 1.828 3.179 1.00 90.31 191 TYR A C 1
ATOM 1490 O O . TYR A 1 191 ? 0.103 2.218 3.407 1.00 90.31 191 TYR A O 1
ATOM 1498 N N . GLU A 1 192 ? -1.468 1.528 1.957 1.00 87.31 192 GLU A N 1
ATOM 1499 C CA . GLU A 1 192 ? -0.615 1.520 0.773 1.00 87.31 192 GLU A CA 1
ATOM 1500 C C . GLU A 1 192 ? -0.092 2.920 0.429 1.00 87.31 192 GLU A C 1
ATOM 1502 O O . GLU A 1 192 ? 1.094 3.058 0.150 1.00 87.31 192 GLU A O 1
ATOM 1507 N N . ASP A 1 193 ? -0.928 3.963 0.516 1.00 87.56 193 ASP A N 1
ATOM 1508 C CA . ASP A 1 193 ? -0.500 5.353 0.290 1.00 87.56 193 ASP A CA 1
ATOM 1509 C C . ASP A 1 193 ? 0.589 5.779 1.299 1.00 87.56 193 ASP A C 1
ATOM 1511 O O . ASP A 1 193 ? 1.554 6.470 0.956 1.00 87.56 193 ASP A O 1
ATOM 1515 N N . ILE A 1 194 ? 0.449 5.359 2.563 1.00 89.56 194 ILE A N 1
ATOM 1516 C CA . ILE A 1 194 ? 1.434 5.625 3.622 1.00 89.56 194 ILE A CA 1
ATOM 1517 C C . ILE A 1 194 ? 2.707 4.804 3.392 1.00 89.56 194 ILE A C 1
ATOM 1519 O O . ILE A 1 194 ? 3.809 5.334 3.543 1.00 89.56 194 ILE A O 1
ATOM 1523 N N . ALA A 1 195 ? 2.571 3.533 3.014 1.00 89.00 195 ALA A N 1
ATOM 1524 C CA . ALA A 1 195 ? 3.698 2.653 2.749 1.00 89.00 195 ALA A CA 1
ATOM 1525 C C . ALA A 1 195 ? 4.512 3.125 1.537 1.00 89.00 195 ALA A C 1
ATOM 1527 O O . ALA A 1 195 ? 5.726 3.262 1.654 1.00 89.00 195 ALA A O 1
ATOM 1528 N N . GLU A 1 196 ? 3.865 3.460 0.414 1.00 88.00 196 GLU A N 1
ATOM 1529 C CA . GLU A 1 196 ? 4.517 4.037 -0.772 1.00 88.00 196 GLU A CA 1
ATOM 1530 C C . GLU A 1 196 ? 5.316 5.287 -0.394 1.00 88.00 196 GLU A C 1
ATOM 1532 O O . GLU A 1 196 ? 6.461 5.466 -0.811 1.00 88.00 196 GLU A O 1
ATOM 1537 N N . TRP A 1 197 ? 4.735 6.150 0.441 1.00 89.00 197 TRP A N 1
ATOM 1538 C CA . TRP A 1 197 ? 5.426 7.335 0.921 1.00 89.00 197 TRP A CA 1
ATOM 1539 C C . TRP A 1 197 ? 6.651 7.002 1.790 1.00 89.00 197 TRP A C 1
ATOM 1541 O O . TRP A 1 197 ? 7.692 7.641 1.635 1.00 89.00 197 TRP A O 1
ATOM 1551 N N . GLY A 1 198 ? 6.568 5.972 2.637 1.00 89.31 198 GLY A N 1
ATOM 1552 C CA . GLY A 1 198 ? 7.692 5.479 3.443 1.00 89.31 198 GLY A CA 1
ATOM 1553 C C . GLY A 1 198 ? 8.888 4.980 2.620 1.00 89.31 198 GLY A C 1
ATOM 1554 O O . GLY A 1 198 ? 10.013 5.007 3.113 1.00 89.31 198 GLY A O 1
ATOM 1555 N N . TRP A 1 199 ? 8.667 4.591 1.361 1.00 90.19 199 TRP A N 1
ATOM 1556 C CA . TRP A 1 199 ? 9.710 4.154 0.423 1.00 90.19 199 TRP A CA 1
ATOM 1557 C C . TRP A 1 199 ? 10.297 5.271 -0.444 1.00 90.19 199 TRP A C 1
ATOM 1559 O O . TRP A 1 199 ? 11.144 5.013 -1.301 1.00 90.19 199 TRP A O 1
ATOM 1569 N N . ARG A 1 200 ? 9.878 6.524 -0.250 1.00 88.50 200 ARG A N 1
ATOM 1570 C CA . ARG A 1 200 ? 10.474 7.652 -0.972 1.00 88.50 200 ARG A CA 1
ATOM 1571 C C . ARG A 1 200 ? 11.866 7.954 -0.443 1.00 88.50 200 ARG A C 1
ATOM 1573 O O . ARG A 1 200 ? 12.126 7.838 0.751 1.00 88.50 200 ARG A O 1
ATOM 1580 N N . GLU A 1 201 ? 12.729 8.440 -1.329 1.00 90.44 201 GLU A N 1
ATOM 1581 C CA . GLU A 1 201 ? 14.098 8.853 -1.005 1.00 90.44 201 GLU A CA 1
ATOM 1582 C C . GLU A 1 201 ? 14.154 9.796 0.206 1.00 90.44 201 GLU A C 1
ATOM 1584 O O . GLU A 1 201 ? 14.929 9.561 1.129 1.00 90.44 201 GLU A O 1
ATOM 1589 N N . GLU A 1 202 ? 13.262 10.789 0.264 1.00 90.25 202 GLU A N 1
ATOM 1590 C CA . GLU A 1 202 ? 13.139 11.723 1.393 1.00 90.25 202 GLU A CA 1
ATOM 1591 C C . GLU A 1 202 ? 12.892 11.036 2.751 1.00 90.25 202 GLU A C 1
ATOM 1593 O O . GLU A 1 202 ? 13.345 11.527 3.782 1.00 90.25 202 GLU A O 1
ATOM 1598 N N . GLN A 1 203 ? 12.185 9.901 2.769 1.00 90.38 203 GLN A N 1
ATOM 1599 C CA . GLN A 1 203 ? 11.881 9.160 3.995 1.00 90.38 203 GLN A CA 1
ATOM 1600 C C . GLN A 1 203 ? 12.948 8.130 4.319 1.00 90.38 203 GLN A C 1
ATOM 1602 O O . GLN A 1 203 ? 13.349 8.012 5.478 1.00 90.38 203 GLN A O 1
ATOM 1607 N N . LEU A 1 204 ? 13.440 7.418 3.308 1.00 89.94 204 LEU A N 1
ATOM 1608 C CA . LEU A 1 204 ? 14.515 6.445 3.455 1.00 89.94 204 LEU A CA 1
ATOM 1609 C C . LEU A 1 204 ? 15.787 7.115 3.994 1.00 89.94 204 LEU A C 1
ATOM 1611 O O . LEU A 1 204 ? 16.419 6.599 4.912 1.00 89.94 204 LEU A O 1
ATOM 1615 N N . THR A 1 205 ? 16.115 8.307 3.495 1.00 89.75 205 THR A N 1
ATOM 1616 C CA . THR A 1 205 ? 17.288 9.083 3.932 1.00 89.75 205 THR A CA 1
ATOM 1617 C C . THR A 1 205 ? 17.051 9.903 5.203 1.00 89.75 205 THR A C 1
ATOM 1619 O O . THR A 1 205 ? 17.972 10.556 5.692 1.00 89.75 205 THR A O 1
ATOM 1622 N N . SER A 1 206 ? 15.842 9.870 5.772 1.00 89.88 206 SER A N 1
ATOM 1623 C CA . SER A 1 206 ? 15.554 10.601 7.005 1.00 89.88 206 SER A CA 1
ATOM 1624 C C . SER A 1 206 ? 16.322 10.015 8.192 1.00 89.88 206 SER A C 1
ATOM 1626 O O . SER A 1 206 ? 16.442 8.796 8.337 1.00 89.88 206 SER A O 1
ATOM 1628 N N . GLU A 1 207 ? 16.779 10.886 9.098 1.00 88.31 207 GLU A N 1
ATOM 1629 C CA . GLU A 1 207 ? 17.503 10.491 10.317 1.00 88.31 207 GLU A CA 1
ATOM 1630 C C . GLU A 1 207 ? 16.749 9.403 11.099 1.00 88.31 207 GLU A C 1
ATOM 1632 O O . GLU A 1 207 ? 17.332 8.454 11.613 1.00 88.31 207 GLU A O 1
ATOM 1637 N N . LYS A 1 208 ? 15.422 9.502 11.130 1.00 84.06 208 LYS A N 1
ATOM 1638 C CA . LYS A 1 208 ? 14.544 8.579 11.839 1.00 84.06 208 LYS A CA 1
ATOM 1639 C C . LYS A 1 208 ? 14.549 7.163 11.250 1.00 84.06 208 LYS A C 1
ATOM 1641 O O . LYS A 1 208 ? 14.613 6.181 11.996 1.00 84.06 208 LYS A O 1
ATOM 1646 N N . THR A 1 209 ? 14.457 7.045 9.927 1.00 87.31 209 THR A N 1
ATOM 1647 C CA . THR A 1 209 ? 14.520 5.743 9.250 1.00 87.31 209 THR A CA 1
ATOM 1648 C C . THR A 1 209 ? 15.904 5.136 9.427 1.00 87.31 209 THR A C 1
ATOM 1650 O O . THR A 1 209 ? 16.012 3.973 9.808 1.00 87.31 209 THR A O 1
ATOM 1653 N N . GLN A 1 210 ? 16.959 5.942 9.281 1.00 88.62 210 GLN A N 1
ATOM 1654 C CA . GLN A 1 210 ? 18.333 5.492 9.507 1.00 88.62 210 GLN A CA 1
ATOM 1655 C C . GLN A 1 210 ? 18.559 5.004 10.946 1.00 88.62 210 GLN A C 1
ATOM 1657 O O . GLN A 1 210 ? 19.160 3.952 11.145 1.00 88.62 210 GLN A O 1
ATOM 1662 N N . GLN A 1 211 ? 18.020 5.701 11.953 1.00 86.31 211 GLN A N 1
ATOM 1663 C CA . GLN A 1 211 ? 18.071 5.257 13.352 1.00 86.31 211 GLN A CA 1
ATOM 1664 C C . GLN A 1 211 ? 17.343 3.925 13.563 1.00 86.31 211 GLN A C 1
ATOM 1666 O O . GLN A 1 211 ? 17.822 3.075 14.311 1.00 86.31 211 GLN A O 1
ATOM 1671 N N . THR A 1 212 ? 16.203 3.728 12.897 1.00 84.81 212 THR A N 1
ATOM 1672 C CA . THR A 1 212 ? 15.416 2.489 12.990 1.00 84.81 212 THR A CA 1
ATOM 1673 C C . THR A 1 212 ? 16.166 1.314 12.361 1.00 84.81 212 THR A C 1
ATOM 1675 O O . THR A 1 212 ? 16.242 0.246 12.964 1.00 84.81 212 THR A O 1
ATOM 1678 N N . LEU A 1 213 ? 16.780 1.524 11.193 1.00 87.38 213 LEU A N 1
ATOM 1679 C CA . LEU A 1 213 ? 17.640 0.541 10.529 1.00 87.38 213 LEU A CA 1
ATOM 1680 C C . LEU A 1 213 ? 18.861 0.198 11.398 1.00 87.38 213 LEU A C 1
ATOM 1682 O O . LEU A 1 213 ? 19.114 -0.973 11.687 1.00 87.38 213 LEU A O 1
ATOM 1686 N N . ALA A 1 214 ? 19.562 1.209 11.914 1.00 87.25 214 ALA A N 1
ATOM 1687 C CA . ALA A 1 214 ? 20.710 1.007 12.795 1.00 87.25 214 ALA A CA 1
ATOM 1688 C C . ALA A 1 214 ? 20.336 0.252 14.086 1.00 87.25 214 ALA A C 1
ATOM 1690 O O . ALA A 1 214 ? 21.091 -0.605 14.546 1.00 87.25 214 ALA A O 1
ATOM 1691 N N . ALA A 1 215 ? 19.152 0.514 14.655 1.00 85.06 215 ALA A N 1
ATOM 1692 C CA . ALA A 1 215 ? 18.665 -0.162 15.859 1.00 85.06 215 ALA A CA 1
ATOM 1693 C C . ALA A 1 215 ? 18.437 -1.670 15.662 1.00 85.06 215 ALA A C 1
ATOM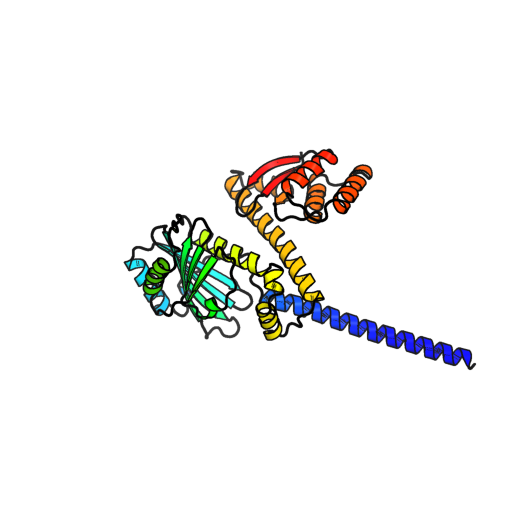 1695 O O . ALA A 1 215 ? 18.546 -2.431 16.625 1.00 85.06 215 ALA A O 1
ATOM 1696 N N . VAL A 1 216 ? 18.165 -2.113 14.430 1.00 83.69 216 VAL A N 1
ATOM 1697 C CA . VAL A 1 216 ? 18.047 -3.539 14.083 1.00 83.69 216 VAL A CA 1
ATOM 1698 C C . VAL A 1 216 ? 19.346 -4.140 13.536 1.00 83.69 216 VAL A C 1
ATOM 1700 O O . VAL A 1 216 ? 19.353 -5.277 13.069 1.00 83.69 216 VAL A O 1
ATOM 1703 N N . GLY A 1 217 ? 20.460 -3.410 13.653 1.00 83.06 217 GLY A N 1
ATOM 1704 C CA . GLY A 1 217 ? 21.797 -3.884 13.302 1.00 83.06 217 GLY A CA 1
ATOM 1705 C C . GLY A 1 217 ? 22.158 -3.752 11.824 1.00 83.06 217 GLY A C 1
ATOM 1706 O O . GLY A 1 217 ? 23.127 -4.377 11.403 1.00 83.06 217 GLY A O 1
ATOM 1707 N N . VAL A 1 218 ? 21.404 -2.964 11.052 1.00 87.38 218 VAL A N 1
ATOM 1708 C CA . VAL A 1 218 ? 21.722 -2.652 9.651 1.00 87.38 218 VAL A CA 1
ATOM 1709 C C . VAL A 1 218 ? 22.809 -1.577 9.606 1.00 87.38 218 VAL A C 1
ATOM 1711 O O . VAL A 1 218 ? 22.664 -0.523 10.230 1.00 87.38 218 VAL A O 1
ATOM 1714 N N . ASP A 1 219 ? 23.885 -1.826 8.858 1.00 87.38 219 ASP A N 1
ATOM 1715 C CA . ASP A 1 219 ? 24.932 -0.831 8.610 1.00 87.38 219 ASP A CA 1
ATOM 1716 C C . ASP A 1 219 ? 24.481 0.146 7.514 1.00 87.38 219 ASP A C 1
ATOM 1718 O O . ASP A 1 219 ? 24.466 -0.176 6.324 1.00 87.38 219 ASP A O 1
ATOM 1722 N N . VAL A 1 220 ? 24.047 1.337 7.926 1.00 87.31 220 VAL A N 1
ATOM 1723 C CA . VAL A 1 220 ? 23.497 2.350 7.019 1.00 87.31 220 VAL A CA 1
ATOM 1724 C C . VAL A 1 220 ? 24.637 3.077 6.303 1.00 87.31 220 VAL A C 1
ATOM 1726 O O . VAL A 1 220 ? 25.337 3.897 6.898 1.00 87.31 220 VAL A O 1
ATOM 1729 N N . ASN A 1 221 ? 24.793 2.805 5.008 1.00 88.56 221 ASN A N 1
ATOM 1730 C CA . ASN A 1 221 ? 25.746 3.470 4.118 1.00 88.56 221 ASN A CA 1
ATOM 1731 C C . ASN A 1 221 ? 25.081 3.878 2.789 1.00 88.56 221 ASN A C 1
ATOM 1733 O O . ASN A 1 221 ? 23.974 3.436 2.478 1.00 88.56 221 ASN A O 1
ATOM 1737 N N . ASP A 1 222 ? 25.755 4.723 2.003 1.00 87.56 222 ASP A N 1
ATOM 1738 C CA . ASP A 1 222 ? 25.203 5.277 0.756 1.00 87.56 222 ASP A CA 1
ATOM 1739 C C . ASP A 1 222 ? 24.858 4.199 -0.288 1.00 87.56 222 ASP A C 1
ATOM 1741 O O . ASP A 1 222 ? 23.892 4.358 -1.031 1.00 87.56 222 ASP A O 1
ATOM 1745 N N . GLU A 1 223 ? 25.615 3.096 -0.338 1.00 86.88 223 GLU A N 1
ATOM 1746 C CA . GLU A 1 223 ? 25.364 1.977 -1.260 1.00 86.88 223 GLU A CA 1
ATOM 1747 C C . GLU A 1 223 ? 24.034 1.289 -0.922 1.00 86.88 223 GLU A C 1
ATOM 1749 O O . GLU A 1 223 ? 23.156 1.198 -1.777 1.00 86.88 223 GLU A O 1
ATOM 1754 N N . LEU A 1 224 ? 23.827 0.923 0.348 1.00 88.44 224 LEU A N 1
ATOM 1755 C CA . LEU A 1 224 ? 22.571 0.336 0.817 1.00 88.44 224 LEU A CA 1
ATOM 1756 C C . LEU A 1 224 ? 21.382 1.279 0.593 1.00 88.44 224 LEU A C 1
ATOM 1758 O O . LEU A 1 224 ? 20.299 0.836 0.215 1.00 88.44 224 LEU A O 1
ATOM 1762 N N . MET A 1 225 ? 21.560 2.581 0.832 1.00 90.44 225 MET A N 1
ATOM 1763 C CA . MET A 1 225 ? 20.485 3.549 0.622 1.00 90.44 225 MET A CA 1
ATOM 1764 C C . MET A 1 225 ? 20.092 3.653 -0.853 1.00 90.44 225 MET A C 1
ATOM 1766 O O . MET A 1 225 ? 18.897 3.659 -1.151 1.00 90.44 225 MET A O 1
ATOM 1770 N N . CYS A 1 226 ? 21.067 3.688 -1.766 1.00 89.12 226 CYS A N 1
ATOM 1771 C CA . CYS A 1 226 ? 20.813 3.639 -3.206 1.00 89.12 226 CYS A CA 1
ATOM 1772 C C . CYS A 1 226 ? 20.043 2.369 -3.596 1.00 89.12 226 CYS A C 1
ATOM 1774 O O . CYS A 1 226 ? 19.017 2.476 -4.270 1.00 89.12 226 CYS A O 1
ATOM 1776 N N . ASP A 1 227 ? 20.471 1.203 -3.102 1.00 88.31 227 ASP A N 1
ATOM 1777 C CA . ASP A 1 227 ? 19.813 -0.081 -3.368 1.00 88.31 227 ASP A CA 1
ATOM 1778 C C . ASP A 1 227 ? 18.357 -0.094 -2.871 1.00 88.31 227 ASP A C 1
ATOM 1780 O O . ASP A 1 227 ? 17.451 -0.522 -3.587 1.00 88.31 227 ASP A O 1
ATOM 1784 N N . LEU A 1 228 ? 18.095 0.418 -1.661 1.00 90.69 228 LEU A N 1
ATOM 1785 C CA . LEU A 1 228 ? 16.742 0.500 -1.097 1.00 90.69 228 LEU A CA 1
ATOM 1786 C C . LEU A 1 228 ? 15.843 1.474 -1.871 1.00 90.69 228 LEU A C 1
ATOM 1788 O O . LEU A 1 228 ? 14.655 1.198 -2.048 1.00 90.69 228 LEU A O 1
ATOM 1792 N N . ILE A 1 229 ? 16.389 2.598 -2.342 1.00 90.81 229 ILE A N 1
ATOM 1793 C CA . ILE A 1 229 ? 15.652 3.573 -3.157 1.00 90.81 229 ILE A CA 1
ATOM 1794 C C . ILE A 1 229 ? 15.285 2.964 -4.513 1.00 90.81 229 ILE A C 1
ATOM 1796 O O . ILE A 1 229 ? 14.140 3.088 -4.953 1.00 90.81 229 ILE A O 1
ATOM 1800 N N . GLU A 1 230 ? 16.235 2.308 -5.180 1.00 87.75 230 GLU A N 1
ATOM 1801 C CA . GLU A 1 230 ? 15.998 1.645 -6.464 1.00 87.75 230 GLU A CA 1
ATOM 1802 C C . GLU A 1 230 ? 14.981 0.507 -6.315 1.00 87.75 230 GLU A C 1
ATOM 1804 O O . GLU A 1 230 ? 13.996 0.448 -7.058 1.00 87.75 230 GLU A O 1
ATOM 1809 N N . TYR A 1 231 ? 15.155 -0.335 -5.292 1.00 88.12 231 TYR A N 1
ATOM 1810 C CA . TYR A 1 231 ? 14.205 -1.387 -4.948 1.00 88.12 231 TYR A CA 1
ATOM 1811 C C . TYR A 1 231 ? 12.803 -0.819 -4.706 1.00 88.12 231 TYR A C 1
ATOM 1813 O O . TYR A 1 231 ? 11.830 -1.306 -5.282 1.00 88.12 231 TYR A O 1
ATOM 1821 N N . GLY A 1 232 ? 12.696 0.243 -3.901 1.00 88.88 232 GLY A N 1
ATOM 1822 C CA . GLY A 1 232 ? 11.429 0.888 -3.573 1.00 88.88 232 GLY A CA 1
ATOM 1823 C C . GLY A 1 232 ? 10.682 1.389 -4.807 1.00 88.88 232 GLY A C 1
ATOM 1824 O O . GLY A 1 232 ? 9.480 1.144 -4.930 1.00 88.88 232 GLY A O 1
ATOM 1825 N N . LYS A 1 233 ? 11.397 2.028 -5.745 1.00 87.75 233 LYS A N 1
ATOM 1826 C CA . LYS A 1 233 ? 10.847 2.500 -7.028 1.00 87.75 233 LYS A CA 1
ATOM 1827 C C . LYS A 1 233 ? 10.350 1.338 -7.889 1.00 87.75 233 LYS A C 1
ATOM 1829 O O . LYS A 1 233 ? 9.206 1.356 -8.341 1.00 87.75 233 LYS A O 1
ATOM 1834 N N . LYS A 1 234 ? 11.181 0.309 -8.074 1.00 87.56 234 LYS A N 1
ATOM 1835 C CA . LYS A 1 234 ? 10.849 -0.852 -8.909 1.00 87.56 234 LYS A CA 1
ATOM 1836 C C . LYS A 1 234 ? 9.667 -1.646 -8.351 1.00 87.56 234 LYS A C 1
ATOM 1838 O O . LYS A 1 234 ? 8.742 -1.980 -9.092 1.00 87.56 234 LYS A O 1
ATOM 1843 N N . TYR A 1 235 ? 9.668 -1.906 -7.045 1.00 86.56 235 TYR A N 1
ATOM 1844 C CA . TYR A 1 235 ? 8.592 -2.643 -6.383 1.00 86.56 235 TYR A CA 1
ATOM 1845 C C . TYR A 1 235 ? 7.270 -1.862 -6.415 1.00 86.56 235 TYR A C 1
ATOM 1847 O O . TYR A 1 235 ? 6.222 -2.445 -6.688 1.00 86.56 235 TYR A O 1
ATOM 1855 N N . SER A 1 236 ? 7.308 -0.532 -6.264 1.00 88.06 236 SER A N 1
ATOM 1856 C CA . SER A 1 236 ? 6.113 0.320 -6.377 1.00 88.06 236 SER A CA 1
ATOM 1857 C C . SER A 1 236 ? 5.451 0.186 -7.749 1.00 88.06 236 SER A C 1
ATOM 1859 O O . SER A 1 236 ? 4.232 -0.000 -7.841 1.00 88.06 236 SER A O 1
ATOM 1861 N N . ILE A 1 237 ? 6.243 0.192 -8.826 1.00 89.44 237 ILE A N 1
ATOM 1862 C CA . ILE A 1 237 ? 5.738 -0.022 -10.187 1.00 89.44 237 ILE A CA 1
ATOM 1863 C C . ILE A 1 237 ? 5.040 -1.384 -10.296 1.00 89.44 237 ILE A C 1
ATOM 1865 O O . ILE A 1 237 ? 3.917 -1.450 -10.805 1.00 89.44 237 ILE A O 1
ATOM 1869 N N . GLU A 1 238 ? 5.663 -2.453 -9.796 1.00 88.69 238 GLU A N 1
ATOM 1870 C CA . GLU A 1 238 ? 5.094 -3.805 -9.812 1.00 88.69 238 GLU A CA 1
ATOM 1871 C C . GLU A 1 238 ? 3.767 -3.881 -9.041 1.00 88.69 238 GLU A C 1
ATOM 1873 O O . GLU A 1 238 ? 2.763 -4.383 -9.564 1.00 88.69 238 GLU A O 1
ATOM 1878 N N . VAL A 1 239 ? 3.720 -3.313 -7.834 1.00 87.62 239 VAL A N 1
ATOM 1879 C CA . VAL A 1 239 ? 2.510 -3.234 -7.005 1.00 87.62 239 VAL A CA 1
ATOM 1880 C C . VAL A 1 239 ? 1.387 -2.517 -7.759 1.00 87.62 239 VAL A C 1
ATOM 1882 O O . VAL A 1 239 ? 0.256 -3.013 -7.823 1.00 87.62 239 VAL A O 1
ATOM 1885 N N . HIS A 1 240 ? 1.671 -1.379 -8.397 1.00 89.12 240 HIS A N 1
ATOM 1886 C CA . HIS A 1 240 ? 0.663 -0.658 -9.174 1.00 89.12 240 HIS A CA 1
ATOM 1887 C C . HIS A 1 240 ? 0.205 -1.422 -10.423 1.00 89.12 240 HIS A C 1
ATOM 1889 O O . HIS A 1 240 ? -0.990 -1.404 -10.736 1.00 89.12 240 HIS A O 1
ATOM 1895 N N . VAL A 1 241 ? 1.104 -2.129 -11.114 1.00 90.25 241 VAL A N 1
ATOM 1896 C CA . VAL A 1 241 ? 0.751 -3.006 -12.243 1.00 90.25 241 VAL A CA 1
ATOM 1897 C C . VAL A 1 241 ? -0.175 -4.133 -11.784 1.00 90.25 241 VAL A C 1
ATOM 1899 O O . VAL A 1 241 ? -1.209 -4.372 -12.411 1.00 90.25 241 VAL A O 1
ATOM 1902 N N . ASN A 1 242 ? 0.121 -4.781 -10.657 1.00 88.44 242 ASN A N 1
ATOM 1903 C CA . ASN A 1 242 ? -0.717 -5.844 -10.104 1.00 88.44 242 ASN A CA 1
ATOM 1904 C C . ASN A 1 242 ? -2.103 -5.324 -9.681 1.00 88.44 242 ASN A C 1
ATOM 1906 O O . ASN A 1 242 ? -3.122 -5.959 -9.978 1.00 88.44 242 ASN A O 1
ATOM 1910 N N . LYS A 1 243 ? -2.183 -4.124 -9.090 1.00 85.50 243 LYS A N 1
ATOM 1911 C CA . LYS A 1 243 ? -3.462 -3.453 -8.784 1.00 85.50 243 LYS A CA 1
ATOM 1912 C C . LYS A 1 243 ? -4.260 -3.138 -10.047 1.00 85.50 243 LYS A C 1
ATOM 1914 O O . LYS A 1 243 ? -5.457 -3.429 -10.120 1.00 85.50 243 LYS A O 1
ATOM 1919 N N . ALA A 1 244 ? -3.605 -2.573 -11.058 1.00 89.88 244 ALA A N 1
ATOM 1920 C CA . ALA A 1 244 ? -4.207 -2.289 -12.355 1.00 89.88 244 ALA A CA 1
ATOM 1921 C C . ALA A 1 244 ? -4.728 -3.570 -13.026 1.00 89.88 244 ALA A C 1
ATOM 1923 O O . ALA A 1 244 ? -5.830 -3.576 -13.580 1.00 89.88 244 ALA A O 1
ATOM 1924 N N . ARG A 1 245 ? -3.984 -4.675 -12.916 1.00 90.06 245 ARG A N 1
ATOM 1925 C CA . ARG A 1 245 ? -4.381 -5.997 -13.409 1.00 90.06 245 ARG A CA 1
ATOM 1926 C C . ARG A 1 245 ? -5.640 -6.514 -12.717 1.00 90.06 245 ARG A C 1
ATOM 1928 O O . ARG A 1 245 ? -6.589 -6.860 -13.419 1.00 90.06 245 ARG A O 1
ATOM 1935 N N . ARG A 1 246 ? -5.690 -6.506 -11.377 1.00 87.25 246 ARG A N 1
ATOM 1936 C CA . ARG A 1 246 ? -6.881 -6.916 -10.599 1.00 87.25 246 ARG A CA 1
ATOM 1937 C C . ARG A 1 246 ? -8.108 -6.079 -10.971 1.00 87.25 246 ARG A C 1
ATOM 1939 O O . ARG A 1 246 ? -9.138 -6.632 -11.345 1.00 87.25 246 ARG A O 1
ATOM 1946 N N . ARG A 1 247 ? -7.971 -4.747 -10.990 1.00 86.44 247 ARG A N 1
ATOM 1947 C CA . ARG A 1 247 ? -9.069 -3.829 -11.351 1.00 86.44 247 ARG A CA 1
ATOM 1948 C C . ARG A 1 247 ? -9.554 -4.024 -12.783 1.00 86.44 247 ARG A C 1
ATOM 1950 O O . ARG A 1 247 ? -10.756 -3.959 -13.039 1.00 86.44 247 ARG A O 1
ATOM 1957 N N . PHE A 1 248 ? -8.641 -4.249 -13.724 1.00 90.31 248 PHE A N 1
ATOM 1958 C CA . PHE A 1 248 ? -9.014 -4.532 -15.103 1.00 90.31 248 PHE A CA 1
ATOM 1959 C C . PHE A 1 248 ? -9.757 -5.871 -15.210 1.00 90.31 248 PHE A C 1
ATOM 1961 O O . PHE A 1 248 ? -10.803 -5.921 -15.855 1.00 90.31 248 PHE A O 1
ATOM 1968 N N . ALA A 1 249 ? -9.298 -6.923 -14.526 1.00 88.75 249 ALA A N 1
ATOM 1969 C CA . ALA A 1 249 ? -9.991 -8.212 -14.491 1.00 88.75 249 ALA A CA 1
ATOM 1970 C C . ALA A 1 249 ? -11.431 -8.071 -13.961 1.00 88.75 249 ALA A C 1
ATOM 1972 O O . ALA A 1 249 ? -12.370 -8.509 -14.621 1.00 88.75 249 ALA A O 1
ATOM 1973 N N . GLU A 1 250 ? -11.620 -7.368 -12.842 1.00 85.50 250 GLU A N 1
ATOM 1974 C CA . GLU A 1 250 ? -12.931 -7.156 -12.211 1.00 85.50 250 GLU A CA 1
ATOM 1975 C C . GLU A 1 250 ? -13.893 -6.309 -13.062 1.00 85.50 250 GLU A C 1
ATOM 1977 O O . GLU A 1 250 ? -15.100 -6.550 -13.066 1.00 85.50 250 GLU A O 1
ATOM 1982 N N . ARG A 1 251 ? -13.379 -5.308 -13.791 1.00 86.75 251 ARG A N 1
ATOM 1983 C CA . ARG A 1 251 ? -14.210 -4.334 -14.529 1.00 86.75 251 ARG A CA 1
ATOM 1984 C C . ARG A 1 251 ? -14.386 -4.634 -16.010 1.00 86.75 251 ARG A C 1
ATOM 1986 O O . ARG A 1 251 ? -15.287 -4.079 -16.633 1.00 86.75 251 ARG A O 1
ATOM 1993 N N . SER A 1 252 ? -13.535 -5.474 -16.590 1.00 85.50 252 SER A N 1
ATOM 1994 C CA . SER A 1 252 ? -13.551 -5.768 -18.029 1.00 85.50 252 SER A CA 1
ATOM 1995 C C . SER A 1 252 ? -14.785 -6.556 -18.481 1.00 85.50 252 SER A C 1
ATOM 1997 O O . SER A 1 252 ? -15.068 -6.605 -19.677 1.00 85.50 252 SER A O 1
ATOM 1999 N N . GLY A 1 253 ? -15.513 -7.184 -17.550 1.00 85.06 253 GLY A N 1
ATOM 2000 C CA . GLY A 1 253 ? -16.642 -8.063 -17.865 1.00 85.06 253 GLY A CA 1
ATOM 2001 C C . GLY A 1 253 ? -16.231 -9.335 -18.617 1.00 85.06 253 GLY A C 1
ATOM 2002 O O . GLY A 1 253 ? -17.087 -10.023 -19.172 1.00 85.06 253 GLY A O 1
ATOM 2003 N N . LEU A 1 254 ? -14.931 -9.642 -18.668 1.00 88.06 254 LEU A N 1
ATOM 2004 C CA . LEU A 1 254 ? -14.413 -10.843 -19.307 1.00 88.06 254 LEU A CA 1
ATOM 2005 C C . LEU A 1 254 ? -14.773 -12.075 -18.479 1.00 88.06 254 LEU A C 1
ATOM 2007 O O . LEU A 1 254 ? -14.642 -12.090 -17.257 1.00 88.06 254 LEU A O 1
ATOM 2011 N N . SER A 1 255 ? -15.177 -13.149 -19.156 1.00 89.81 255 SER A N 1
ATOM 2012 C CA . SER A 1 255 ? -15.248 -14.459 -18.506 1.00 89.81 255 SER A CA 1
ATOM 2013 C C . SER A 1 255 ? -13.848 -14.929 -18.099 1.00 89.81 255 SER A C 1
ATOM 2015 O O . SER A 1 255 ? -12.862 -14.582 -18.754 1.00 89.81 255 SER A O 1
ATOM 2017 N N . ALA A 1 256 ? -13.759 -15.807 -17.094 1.00 88.75 256 ALA A N 1
ATOM 2018 C CA . ALA A 1 256 ? -12.491 -16.421 -16.683 1.00 88.75 256 ALA A CA 1
ATOM 2019 C C . ALA A 1 256 ? -11.727 -17.029 -17.878 1.00 88.75 256 ALA A C 1
ATOM 2021 O O . ALA A 1 256 ? -10.527 -16.840 -18.020 1.00 88.75 256 ALA A O 1
ATOM 2022 N N . SER A 1 257 ? -12.436 -17.670 -18.815 1.00 90.25 257 SER A N 1
ATOM 2023 C CA . SER A 1 257 ? -11.821 -18.249 -20.018 1.00 90.25 257 SER A CA 1
ATOM 2024 C C . SER A 1 257 ? -11.217 -17.217 -20.980 1.00 90.25 257 SER A C 1
ATOM 2026 O O . SER A 1 257 ? -10.246 -17.512 -21.673 1.00 90.25 257 SER A O 1
ATOM 2028 N N . GLN A 1 258 ? -11.800 -16.018 -21.065 1.00 89.88 258 GLN A N 1
ATOM 2029 C CA . GLN A 1 258 ? -11.275 -14.936 -21.896 1.00 89.88 258 GLN A CA 1
ATOM 2030 C C . GLN A 1 258 ? -10.101 -14.255 -21.205 1.00 89.88 258 GLN A C 1
ATOM 2032 O O . GLN A 1 258 ? -9.120 -13.942 -21.872 1.00 89.88 258 GLN A O 1
ATOM 2037 N N . TRP A 1 259 ? -10.192 -14.078 -19.885 1.00 90.44 259 TRP A N 1
ATOM 2038 C CA . TRP A 1 259 ? -9.114 -13.553 -19.058 1.00 90.44 259 TRP A CA 1
ATOM 2039 C C . TRP A 1 259 ? -7.832 -14.371 -19.218 1.00 90.44 259 TRP A C 1
ATOM 2041 O O . TRP A 1 259 ? -6.808 -13.829 -19.622 1.00 90.44 259 TRP A O 1
ATOM 2051 N N . GLU A 1 260 ? -7.915 -15.689 -19.032 1.00 89.56 260 GLU A N 1
ATOM 2052 C CA . GLU A 1 260 ? -6.767 -16.598 -19.154 1.00 89.56 260 GLU A CA 1
ATOM 2053 C C . GLU A 1 260 ? -6.098 -16.555 -20.537 1.00 89.56 260 GLU A C 1
ATOM 2055 O O . GLU A 1 260 ? -4.896 -16.758 -20.652 1.00 89.56 260 GLU A O 1
ATOM 2060 N N . LYS A 1 261 ? -6.845 -16.241 -21.604 1.00 89.88 261 LYS A N 1
ATOM 2061 C CA . LYS A 1 261 ? -6.289 -16.142 -22.966 1.00 89.88 261 LYS A CA 1
ATOM 2062 C C . LYS A 1 261 ? -5.510 -14.860 -23.226 1.00 89.88 261 LYS A C 1
ATOM 2064 O O . LYS A 1 261 ? -4.699 -14.833 -24.154 1.00 89.88 261 LYS A O 1
ATOM 2069 N N . ILE A 1 262 ? -5.827 -13.791 -22.498 1.00 90.69 262 ILE A N 1
ATOM 2070 C CA . ILE A 1 262 ? -5.253 -12.470 -22.757 1.00 90.69 262 ILE A CA 1
ATOM 2071 C C . ILE A 1 262 ? -4.283 -12.027 -21.671 1.00 90.69 262 ILE A C 1
ATOM 2073 O O . ILE A 1 262 ? -3.413 -11.233 -21.993 1.00 90.69 262 ILE A O 1
ATOM 2077 N N . ARG A 1 263 ? -4.406 -12.519 -20.428 1.00 88.19 263 ARG A N 1
ATOM 2078 C CA . ARG A 1 263 ? -3.711 -11.967 -19.251 1.00 88.19 263 ARG A CA 1
ATOM 2079 C C . ARG A 1 263 ? -2.194 -11.847 -19.432 1.00 88.19 263 ARG A C 1
ATOM 2081 O O . ARG A 1 263 ? -1.634 -10.830 -19.045 1.00 88.19 263 ARG A O 1
ATOM 2088 N N . ASP A 1 264 ? -1.573 -12.827 -20.090 1.00 87.75 264 ASP A N 1
ATOM 2089 C CA . ASP A 1 264 ? -0.118 -12.891 -20.294 1.00 87.75 264 ASP A CA 1
ATOM 2090 C C . ASP A 1 264 ? 0.349 -12.052 -21.501 1.00 87.75 264 ASP A C 1
ATOM 2092 O O . ASP A 1 264 ? 1.537 -11.951 -21.769 1.00 87.75 264 ASP A O 1
ATOM 2096 N N . LYS A 1 265 ? -0.588 -11.452 -22.248 1.00 90.62 265 LYS A N 1
ATOM 2097 C CA . LYS A 1 265 ? -0.334 -10.564 -23.397 1.00 90.62 265 LYS A CA 1
ATOM 2098 C C . LYS A 1 265 ? -0.619 -9.095 -23.083 1.00 90.62 265 LYS A C 1
ATOM 2100 O O . LYS A 1 265 ? -0.546 -8.252 -23.975 1.00 90.62 265 LYS A O 1
ATOM 2105 N N . LEU A 1 266 ? -1.064 -8.799 -21.863 1.00 93.88 266 LEU A N 1
ATOM 2106 C CA . LEU A 1 266 ? -1.422 -7.448 -21.455 1.00 93.88 266 LEU A CA 1
ATOM 2107 C C . LEU A 1 266 ? -0.189 -6.718 -20.941 1.00 93.88 266 LEU A C 1
ATOM 2109 O O . LEU A 1 266 ? 0.449 -7.168 -19.993 1.00 93.88 266 LEU A O 1
ATOM 2113 N N . VAL A 1 267 ? 0.063 -5.544 -21.507 1.00 95.00 267 VAL A N 1
ATOM 2114 C CA . VAL A 1 267 ? 1.105 -4.626 -21.051 1.00 95.00 267 VAL A CA 1
ATOM 2115 C C . VAL A 1 267 ? 0.447 -3.456 -20.332 1.00 95.00 267 VAL A C 1
ATOM 2117 O O . VAL A 1 267 ? -0.471 -2.814 -20.854 1.00 95.00 267 VAL A O 1
ATOM 2120 N N . TYR A 1 268 ? 0.896 -3.198 -19.108 1.00 95.44 268 TYR A N 1
ATOM 2121 C CA . TYR A 1 268 ? 0.366 -2.159 -18.231 1.00 95.44 268 TYR A CA 1
ATOM 2122 C C . TYR A 1 268 ? 1.395 -1.045 -18.121 1.00 95.44 268 TYR A C 1
ATOM 2124 O O . TYR A 1 268 ? 2.455 -1.270 -17.558 1.00 95.44 268 TYR A O 1
ATOM 2132 N N . ILE A 1 269 ? 1.074 0.147 -18.623 1.00 95.81 269 ILE A N 1
ATOM 2133 C CA . ILE A 1 269 ? 1.960 1.312 -18.542 1.00 95.81 269 ILE A CA 1
ATOM 2134 C C . ILE A 1 269 ? 1.352 2.342 -17.610 1.00 95.81 269 ILE A C 1
ATOM 2136 O O . ILE A 1 269 ? 0.235 2.807 -17.858 1.00 95.81 269 ILE A O 1
ATOM 2140 N N . ASN A 1 270 ? 2.071 2.702 -16.555 1.00 93.81 270 ASN A N 1
ATOM 2141 C CA . ASN A 1 270 ? 1.590 3.631 -15.543 1.00 93.81 270 ASN A CA 1
ATOM 2142 C C . ASN A 1 270 ? 2.422 4.922 -15.489 1.00 93.81 270 ASN A C 1
ATOM 2144 O O . ASN A 1 270 ? 3.526 4.987 -16.018 1.00 93.81 270 ASN A O 1
ATOM 2148 N N . GLU A 1 271 ? 1.874 5.969 -14.874 1.00 92.56 271 GLU A N 1
ATOM 2149 C CA . GLU A 1 271 ? 2.507 7.299 -14.811 1.00 92.56 271 GLU A CA 1
ATOM 2150 C C . GLU A 1 271 ? 3.741 7.396 -13.897 1.00 92.56 271 GLU A C 1
ATOM 2152 O O . GLU A 1 271 ? 4.351 8.458 -13.819 1.00 92.56 271 GLU A O 1
ATOM 2157 N N . LYS A 1 272 ? 4.102 6.315 -13.196 1.00 89.56 272 LYS A N 1
ATOM 2158 C CA . LYS A 1 272 ? 5.283 6.225 -12.324 1.00 89.56 272 LYS A CA 1
ATOM 2159 C C . LYS A 1 272 ? 6.448 5.466 -12.969 1.00 89.56 272 LYS A C 1
ATOM 2161 O O . LYS A 1 272 ? 7.512 5.400 -12.367 1.00 89.56 272 LYS A O 1
ATOM 2166 N N . MET A 1 273 ? 6.250 4.890 -14.156 1.00 92.06 273 MET A N 1
ATOM 2167 C CA . MET A 1 273 ? 7.279 4.132 -14.870 1.00 92.06 273 MET A CA 1
ATOM 2168 C C . MET A 1 273 ? 8.389 5.030 -15.418 1.00 92.06 273 MET A C 1
ATOM 2170 O O . MET A 1 273 ? 8.118 6.111 -15.946 1.00 92.06 273 MET A O 1
ATOM 2174 N N . GLY A 1 274 ? 9.627 4.551 -15.313 1.00 91.19 274 GLY A N 1
ATOM 2175 C CA . GLY A 1 274 ? 10.794 5.130 -15.955 1.00 91.19 274 GLY A CA 1
ATOM 2176 C C . GLY A 1 274 ? 10.982 4.603 -17.376 1.00 91.19 274 GLY A C 1
ATOM 2177 O O . GLY A 1 274 ? 10.170 3.847 -17.912 1.00 91.19 274 GLY A O 1
ATOM 2178 N N . VAL A 1 275 ? 12.067 5.048 -18.007 1.00 91.75 275 VAL A N 1
ATOM 2179 C CA . VAL A 1 275 ? 12.427 4.679 -19.384 1.00 91.75 275 VAL A CA 1
ATOM 2180 C C . VAL A 1 275 ? 12.557 3.171 -19.550 1.00 91.75 275 VAL A C 1
ATOM 2182 O O . VAL A 1 275 ? 11.988 2.622 -20.491 1.00 91.75 275 VAL A O 1
ATOM 2185 N N . ASP A 1 276 ? 13.251 2.513 -18.625 1.00 90.19 276 ASP A N 1
ATOM 2186 C CA . ASP A 1 276 ? 13.553 1.085 -18.703 1.00 90.19 276 ASP A CA 1
ATOM 2187 C C . ASP A 1 276 ? 12.271 0.245 -18.700 1.00 90.19 276 ASP A C 1
ATOM 2189 O O . ASP A 1 276 ? 12.118 -0.677 -19.505 1.00 90.19 276 ASP A O 1
ATOM 2193 N N . GLU A 1 277 ? 11.292 0.602 -17.862 1.00 92.06 277 GLU A N 1
ATOM 2194 C CA . GLU A 1 277 ? 10.004 -0.090 -17.835 1.00 92.06 277 GLU A CA 1
ATOM 2195 C C . GLU A 1 277 ? 9.178 0.171 -19.099 1.00 92.06 277 GLU A C 1
ATOM 2197 O O . GLU A 1 277 ? 8.495 -0.737 -19.584 1.00 92.06 277 GLU A O 1
ATOM 2202 N N . LEU A 1 278 ? 9.253 1.380 -19.671 1.00 93.50 278 LEU A N 1
ATOM 2203 C CA . LEU A 1 278 ? 8.600 1.668 -20.950 1.00 93.50 278 LEU A CA 1
ATOM 2204 C C . LEU A 1 278 ? 9.202 0.837 -22.084 1.00 93.50 278 LEU A C 1
ATOM 2206 O O . LEU A 1 278 ? 8.449 0.271 -22.877 1.00 93.50 278 LEU A O 1
ATOM 2210 N N . ILE A 1 279 ? 10.532 0.750 -22.151 1.00 92.56 279 ILE A N 1
ATOM 2211 C CA . ILE A 1 279 ? 11.256 -0.052 -23.142 1.00 92.56 279 ILE A CA 1
ATOM 2212 C C . ILE A 1 279 ? 10.901 -1.534 -22.983 1.00 92.56 279 ILE A C 1
ATOM 2214 O O . ILE A 1 279 ? 10.543 -2.178 -23.968 1.00 92.56 279 ILE A O 1
ATOM 2218 N N . SER A 1 280 ? 10.891 -2.066 -21.756 1.00 91.69 280 SER A N 1
ATOM 2219 C CA . SER A 1 280 ? 10.444 -3.445 -21.506 1.00 91.69 280 SER A CA 1
ATOM 2220 C C . SER A 1 280 ? 9.022 -3.677 -22.023 1.00 91.69 280 SER A C 1
ATOM 2222 O O . SER A 1 280 ? 8.765 -4.664 -22.708 1.00 91.69 280 SER A O 1
ATOM 2224 N N . GLY A 1 281 ? 8.106 -2.734 -21.781 1.00 92.38 281 GLY A N 1
ATOM 2225 C CA . GLY A 1 281 ? 6.741 -2.816 -22.299 1.00 92.38 281 GLY A CA 1
ATOM 2226 C C . GLY A 1 281 ? 6.660 -2.784 -23.831 1.00 92.38 281 GLY A C 1
ATOM 2227 O O . GLY A 1 281 ? 5.727 -3.342 -24.407 1.00 92.38 281 GLY A O 1
ATOM 2228 N N . VAL A 1 282 ? 7.624 -2.157 -24.513 1.00 93.81 282 VAL A N 1
ATOM 2229 C CA . VAL A 1 282 ? 7.737 -2.210 -25.978 1.00 93.81 282 VAL A CA 1
ATOM 2230 C C . VAL A 1 282 ? 8.136 -3.610 -26.437 1.00 93.81 282 VAL A C 1
ATOM 2232 O O . VAL A 1 282 ? 7.479 -4.146 -27.332 1.00 93.81 282 VAL A O 1
ATOM 2235 N N . TYR A 1 283 ? 9.150 -4.218 -25.818 1.00 93.06 283 TYR A N 1
ATOM 2236 C CA . TYR A 1 283 ? 9.557 -5.591 -26.131 1.00 93.06 283 TYR A CA 1
ATOM 2237 C C . TYR A 1 283 ? 8.433 -6.597 -25.870 1.00 93.06 283 TYR A C 1
ATOM 2239 O O . TYR A 1 283 ? 8.195 -7.472 -26.701 1.00 93.06 283 TYR A O 1
ATOM 2247 N N . ASP A 1 284 ? 7.665 -6.422 -24.792 1.00 92.00 284 ASP A N 1
ATOM 2248 C CA . ASP A 1 284 ? 6.506 -7.272 -24.496 1.00 92.00 284 ASP A CA 1
ATOM 2249 C C . ASP A 1 284 ? 5.404 -7.176 -25.573 1.00 92.00 284 ASP A C 1
ATOM 2251 O O . ASP A 1 284 ? 4.658 -8.132 -25.799 1.00 92.00 284 ASP A O 1
ATOM 2255 N N . LEU A 1 285 ? 5.287 -6.030 -26.260 1.00 92.25 285 LEU A N 1
ATOM 2256 C CA . LEU A 1 285 ? 4.315 -5.829 -27.341 1.00 92.25 285 LEU A CA 1
ATOM 2257 C C . LEU A 1 285 ? 4.834 -6.257 -28.718 1.00 92.25 285 LEU A C 1
ATOM 2259 O O . LEU A 1 285 ? 4.053 -6.759 -29.526 1.00 92.25 285 LEU A O 1
ATOM 2263 N N . ALA A 1 286 ? 6.104 -6.003 -29.024 1.00 89.56 286 ALA A N 1
ATOM 2264 C CA . ALA A 1 286 ? 6.658 -6.186 -30.365 1.00 89.56 286 ALA A CA 1
ATOM 2265 C C . ALA A 1 286 ? 7.445 -7.488 -30.544 1.00 89.56 286 ALA A C 1
ATOM 2267 O O . ALA A 1 286 ? 7.568 -7.962 -31.674 1.00 89.56 286 ALA A O 1
ATOM 2268 N N . GLY A 1 287 ? 7.940 -8.087 -29.459 1.00 85.88 287 GLY A N 1
ATOM 2269 C CA . GLY A 1 287 ? 8.892 -9.189 -29.519 1.00 85.88 287 GLY A CA 1
ATOM 2270 C C . GLY A 1 287 ? 10.260 -8.707 -30.001 1.00 85.88 287 GLY A C 1
ATOM 2271 O O . GLY A 1 287 ? 10.807 -7.745 -29.469 1.00 85.88 287 GLY A O 1
ATOM 2272 N N . GLU A 1 288 ? 10.817 -9.383 -31.004 1.00 87.31 288 GLU A N 1
ATOM 2273 C CA . GLU A 1 288 ? 12.112 -9.019 -31.587 1.00 87.31 288 GLU A CA 1
ATOM 2274 C C . GLU A 1 288 ? 12.008 -7.723 -32.405 1.00 87.31 288 GLU A C 1
ATOM 2276 O O . GLU A 1 288 ? 11.181 -7.603 -33.315 1.00 87.31 288 GLU A O 1
ATOM 2281 N N . LEU A 1 289 ? 12.871 -6.757 -32.088 1.00 89.69 289 LEU A N 1
ATOM 2282 C CA . LEU A 1 289 ? 13.000 -5.504 -32.824 1.00 89.69 289 LEU A CA 1
ATOM 2283 C C . LEU A 1 289 ? 14.079 -5.622 -33.908 1.00 89.69 289 LEU A C 1
ATOM 2285 O O . LEU A 1 289 ? 15.002 -6.429 -33.831 1.00 89.69 289 LEU A O 1
ATOM 2289 N N . THR A 1 290 ? 13.955 -4.806 -34.951 1.00 92.25 290 THR A N 1
ATOM 2290 C CA . THR A 1 290 ? 14.991 -4.660 -35.986 1.00 92.25 290 THR A CA 1
ATOM 2291 C C . THR A 1 290 ? 16.118 -3.739 -35.516 1.00 92.25 290 THR A C 1
ATOM 2293 O O . THR A 1 290 ? 15.867 -2.828 -34.734 1.00 92.25 290 THR A O 1
ATOM 2296 N N . ASP A 1 291 ? 17.320 -3.856 -36.089 1.00 91.50 291 ASP A N 1
ATOM 2297 C CA . ASP A 1 291 ? 18.451 -2.957 -35.784 1.00 91.50 291 ASP A CA 1
ATOM 2298 C C . ASP A 1 291 ? 18.086 -1.463 -35.900 1.00 91.50 291 ASP A C 1
ATOM 2300 O O . ASP A 1 291 ? 18.536 -0.626 -35.123 1.00 91.50 291 ASP A O 1
ATOM 2304 N N . ALA A 1 292 ? 17.231 -1.105 -36.865 1.00 91.25 292 ALA A N 1
ATOM 2305 C CA . ALA A 1 292 ? 16.766 0.271 -37.034 1.00 91.25 292 ALA A CA 1
ATOM 2306 C C . ALA A 1 292 ? 15.844 0.733 -35.893 1.00 91.25 292 ALA A C 1
ATOM 2308 O O . ALA A 1 292 ? 15.858 1.907 -35.535 1.00 91.25 292 ALA A O 1
ATOM 2309 N N . GLN A 1 293 ? 15.034 -0.172 -35.342 1.00 91.56 293 GLN A N 1
ATOM 2310 C CA . GLN A 1 293 ? 14.187 0.090 -34.178 1.00 91.56 293 GLN A CA 1
ATOM 2311 C C . GLN A 1 293 ? 15.017 0.143 -32.892 1.00 91.56 293 GLN A C 1
ATOM 2313 O O . GLN A 1 293 ? 14.763 1.006 -32.058 1.00 91.56 293 GLN A O 1
ATOM 2318 N N . GLU A 1 294 ? 16.041 -0.700 -32.771 1.00 91.75 294 GLU A N 1
ATOM 2319 C CA . GLU A 1 294 ? 16.990 -0.673 -31.653 1.00 91.75 294 GLU A CA 1
ATOM 2320 C C . GLU A 1 294 ? 17.718 0.676 -31.564 1.00 91.75 294 GLU A C 1
ATOM 2322 O O . GLU A 1 294 ? 17.751 1.299 -30.508 1.00 91.75 294 GLU A O 1
ATOM 2327 N N . LEU A 1 295 ? 18.162 1.237 -32.695 1.00 90.06 295 LEU A N 1
ATOM 2328 C CA . LEU A 1 295 ? 18.748 2.587 -32.723 1.00 90.06 295 LEU A CA 1
ATOM 2329 C C . LEU A 1 295 ? 17.777 3.685 -32.245 1.00 90.06 295 LEU A C 1
ATOM 2331 O O . LEU A 1 295 ? 18.201 4.707 -31.700 1.00 90.06 295 LEU A O 1
ATOM 2335 N N . VAL A 1 296 ? 16.469 3.505 -32.454 1.00 92.56 296 VAL A N 1
ATOM 2336 C CA . VAL A 1 296 ? 15.446 4.433 -31.947 1.00 92.56 296 VAL A CA 1
ATOM 2337 C C . VAL A 1 296 ? 15.257 4.262 -30.438 1.00 92.56 296 VAL A C 1
ATOM 2339 O O . VAL A 1 296 ? 15.091 5.270 -29.751 1.00 92.56 296 VAL A O 1
ATOM 2342 N N . ILE A 1 297 ? 15.314 3.029 -29.920 1.00 90.88 297 ILE A N 1
ATOM 2343 C CA . ILE A 1 297 ? 15.286 2.730 -28.478 1.00 90.88 297 ILE A CA 1
ATOM 2344 C C . ILE A 1 297 ? 16.496 3.367 -27.783 1.00 90.88 297 ILE A C 1
ATOM 2346 O O . ILE A 1 297 ? 16.308 4.142 -26.848 1.00 90.88 297 ILE A O 1
ATOM 2350 N N . GLU A 1 298 ? 17.713 3.144 -28.290 1.00 90.75 298 GLU A N 1
ATOM 2351 C CA . GLU A 1 298 ? 18.946 3.743 -27.751 1.00 90.75 298 GLU A CA 1
ATOM 2352 C C . GLU A 1 298 ? 18.873 5.280 -27.754 1.00 90.75 298 GLU A C 1
ATOM 2354 O O . GLU A 1 298 ? 19.228 5.956 -26.784 1.00 90.75 298 GLU A O 1
ATOM 2359 N N . GLY A 1 299 ? 18.355 5.858 -28.844 1.00 89.88 299 GLY A N 1
ATOM 2360 C CA . GLY A 1 299 ? 18.119 7.295 -28.941 1.00 89.88 299 GLY A CA 1
ATOM 2361 C C . GLY A 1 299 ? 17.075 7.795 -27.938 1.00 89.88 299 GLY A C 1
ATOM 2362 O O . GLY A 1 299 ? 17.221 8.889 -27.389 1.00 89.88 299 GLY A O 1
ATOM 2363 N N . PHE A 1 300 ? 16.021 7.022 -27.678 1.00 92.00 300 PHE A N 1
ATOM 2364 C CA . PHE A 1 300 ? 15.009 7.359 -26.682 1.00 92.00 300 PHE A CA 1
ATOM 2365 C C . PHE A 1 300 ? 15.592 7.329 -25.266 1.00 92.00 300 PHE A C 1
ATOM 2367 O O . PHE A 1 300 ? 15.400 8.295 -24.525 1.00 92.00 300 PHE A O 1
ATOM 2374 N N . GLU A 1 301 ? 16.354 6.287 -24.933 1.00 90.50 301 GLU A N 1
ATOM 2375 C CA . GLU A 1 301 ? 17.019 6.113 -23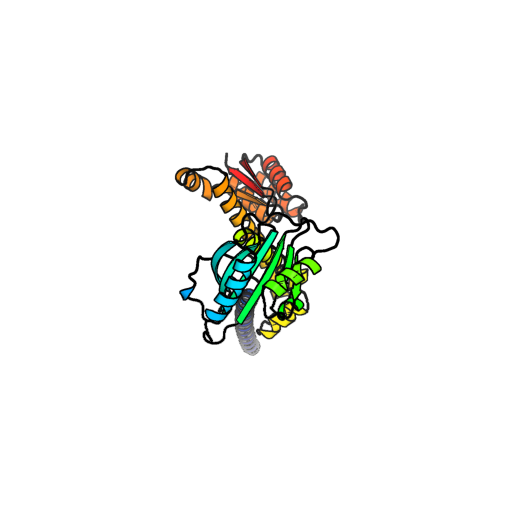.640 1.00 90.50 301 GLU A CA 1
ATOM 2376 C C . GLU A 1 301 ? 17.990 7.261 -23.346 1.00 90.50 301 GLU A C 1
ATOM 2378 O O . GLU A 1 301 ? 17.933 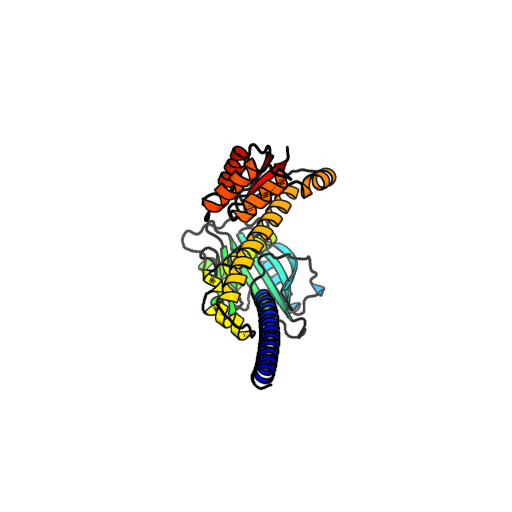7.891 -22.288 1.00 90.50 301 GLU A O 1
ATOM 2383 N N . HIS A 1 302 ? 18.820 7.623 -24.328 1.00 88.12 302 HIS A N 1
ATOM 2384 C CA . HIS A 1 302 ? 19.795 8.697 -24.166 1.00 88.12 302 HIS A CA 1
ATOM 2385 C C . HIS A 1 302 ? 19.147 10.072 -23.933 1.00 88.12 302 HIS A C 1
ATOM 2387 O O . HIS A 1 302 ? 19.669 10.891 -23.170 1.00 88.12 302 HIS A O 1
ATOM 2393 N N . ASN A 1 303 ? 18.015 10.336 -24.594 1.00 88.06 303 ASN A N 1
ATOM 2394 C CA . ASN A 1 303 ? 17.374 11.652 -24.599 1.00 88.06 303 ASN A CA 1
ATOM 2395 C C . ASN A 1 303 ? 16.363 11.863 -23.462 1.00 88.06 303 ASN A C 1
ATOM 2397 O O . ASN A 1 303 ? 16.007 13.010 -23.196 1.00 88.06 303 ASN A O 1
ATOM 2401 N N . ASN A 1 304 ? 15.894 10.804 -22.794 1.00 86.25 304 ASN A N 1
ATOM 2402 C CA . ASN A 1 304 ? 14.758 10.885 -21.867 1.00 86.25 304 ASN A CA 1
ATOM 2403 C C . ASN A 1 304 ? 15.075 10.375 -20.457 1.00 86.25 304 ASN A C 1
ATOM 2405 O O . ASN A 1 304 ? 14.287 9.636 -19.890 1.00 86.25 304 ASN A O 1
ATOM 2409 N N . LYS A 1 305 ? 16.185 10.806 -19.847 1.00 77.69 305 LYS A N 1
ATOM 2410 C CA . LYS A 1 305 ? 16.571 10.358 -18.489 1.00 77.69 305 LYS A CA 1
ATOM 2411 C C . LYS A 1 305 ? 15.478 10.521 -17.422 1.00 77.69 305 LYS A C 1
ATOM 2413 O O . LYS A 1 305 ? 15.428 9.733 -16.487 1.00 77.69 305 LYS A O 1
ATOM 2418 N N . GLU A 1 306 ? 14.613 11.524 -17.564 1.00 81.50 306 GLU A N 1
ATOM 2419 C CA . GLU A 1 306 ? 13.438 11.719 -16.713 1.00 81.50 306 GLU A CA 1
ATOM 2420 C C . GLU A 1 306 ? 12.192 11.924 -17.580 1.00 81.50 306 GLU A C 1
ATOM 2422 O O . GLU A 1 306 ? 12.186 12.735 -18.509 1.00 81.50 306 GLU A O 1
ATOM 2427 N N . LEU A 1 307 ? 11.121 11.192 -17.266 1.00 86.31 307 LEU A N 1
ATOM 2428 C CA . LEU A 1 307 ? 9.857 11.245 -17.995 1.00 86.31 307 LEU A CA 1
ATOM 2429 C C . LEU A 1 307 ? 8.819 12.051 -17.212 1.00 86.31 307 LEU A C 1
ATOM 2431 O O . LEU A 1 307 ? 8.461 11.701 -16.092 1.00 86.31 307 LEU A O 1
ATOM 2435 N N . VAL A 1 308 ? 8.287 13.105 -17.835 1.00 85.94 308 VAL A N 1
ATOM 2436 C CA . VAL A 1 308 ? 7.198 13.914 -17.253 1.00 85.94 308 VAL A CA 1
ATOM 2437 C C . VAL A 1 308 ? 5.829 13.251 -17.454 1.00 85.94 308 VAL A C 1
ATOM 2439 O O . VAL A 1 308 ? 4.961 13.353 -16.593 1.00 85.94 308 VAL A O 1
ATOM 2442 N N . ASP A 1 309 ? 5.625 12.565 -18.583 1.00 91.06 309 ASP A N 1
ATOM 2443 C CA . ASP A 1 309 ? 4.399 11.811 -18.882 1.00 91.06 309 ASP A CA 1
ATOM 2444 C C . ASP A 1 309 ? 4.754 10.462 -19.530 1.00 91.06 309 ASP A C 1
ATOM 2446 O O . ASP A 1 309 ? 4.804 10.359 -20.764 1.00 91.06 309 ASP A O 1
ATOM 2450 N N . PRO A 1 310 ? 5.011 9.418 -18.717 1.00 93.44 310 PRO A N 1
ATOM 2451 C CA . PRO A 1 310 ? 5.414 8.105 -19.219 1.00 93.44 310 PRO A CA 1
ATOM 2452 C C . PRO A 1 310 ? 4.403 7.477 -20.184 1.00 93.44 310 PRO A C 1
ATOM 2454 O O . PRO A 1 310 ? 4.779 6.834 -21.160 1.00 93.44 310 PRO A O 1
ATOM 2457 N N . ILE A 1 311 ? 3.102 7.697 -19.972 1.00 93.56 311 ILE A N 1
ATOM 2458 C CA . ILE A 1 311 ? 2.056 7.101 -20.815 1.00 93.56 311 ILE A CA 1
ATOM 2459 C C . ILE A 1 311 ? 2.076 7.721 -22.213 1.00 93.56 311 ILE A C 1
ATOM 2461 O O . ILE A 1 311 ? 1.960 6.999 -23.207 1.00 93.56 311 ILE A O 1
ATOM 2465 N N . SER A 1 312 ? 2.208 9.045 -22.302 1.00 93.25 312 SER A N 1
ATOM 2466 C CA . SER A 1 312 ? 2.315 9.727 -23.595 1.00 93.25 312 SER A CA 1
ATOM 2467 C C . SER A 1 312 ? 3.649 9.421 -24.277 1.00 93.25 312 SER A C 1
ATOM 2469 O O . SER A 1 312 ? 3.665 9.161 -25.480 1.00 93.25 312 SER A O 1
ATOM 2471 N N . ALA A 1 313 ? 4.749 9.371 -23.518 1.00 94.69 313 ALA A N 1
ATOM 2472 C CA . ALA A 1 313 ? 6.062 8.990 -24.037 1.00 94.69 313 ALA A CA 1
ATOM 2473 C C . ALA A 1 313 ? 6.047 7.577 -24.641 1.00 94.69 313 ALA A C 1
ATOM 2475 O O . ALA A 1 313 ? 6.514 7.383 -25.761 1.00 94.69 313 ALA A O 1
ATOM 2476 N N . PHE A 1 314 ? 5.407 6.617 -23.969 1.00 95.69 314 PHE A N 1
ATOM 2477 C CA . PHE A 1 314 ? 5.222 5.261 -24.482 1.00 95.69 314 PHE A CA 1
ATOM 2478 C C . PHE A 1 314 ? 4.451 5.233 -25.808 1.00 95.69 314 PHE A C 1
ATOM 2480 O O . PHE A 1 314 ? 4.840 4.549 -26.750 1.00 95.69 314 PHE A O 1
ATOM 2487 N N . GLN A 1 315 ? 3.371 6.010 -25.922 1.00 93.81 315 GLN A N 1
ATOM 2488 C CA . GLN A 1 315 ? 2.595 6.084 -27.164 1.00 93.81 315 GLN A CA 1
ATOM 2489 C C . GLN A 1 315 ? 3.402 6.685 -28.321 1.00 93.81 315 GLN A C 1
ATOM 2491 O O . GLN A 1 315 ? 3.310 6.191 -29.445 1.00 93.81 315 GLN A O 1
ATOM 2496 N N . LEU A 1 316 ? 4.198 7.722 -28.052 1.00 94.00 316 LEU A N 1
ATOM 2497 C CA . LEU A 1 316 ? 5.100 8.319 -29.040 1.00 94.00 316 LEU A CA 1
ATOM 2498 C C . LEU A 1 316 ? 6.201 7.342 -29.464 1.00 94.00 316 LEU A C 1
ATOM 2500 O O . LEU A 1 316 ? 6.533 7.273 -30.649 1.00 94.00 316 LEU A O 1
ATOM 2504 N N . LEU A 1 317 ? 6.728 6.558 -28.522 1.00 94.50 317 LEU A N 1
ATOM 2505 C CA . LEU A 1 317 ? 7.726 5.532 -28.800 1.00 94.50 317 LEU A CA 1
ATOM 2506 C C . LEU A 1 317 ? 7.146 4.436 -29.704 1.00 94.50 317 LEU A C 1
ATOM 2508 O O . LEU A 1 317 ? 7.722 4.144 -30.749 1.00 94.50 317 LEU A O 1
ATOM 2512 N N . LEU A 1 318 ? 5.950 3.918 -29.397 1.00 95.31 318 LEU A N 1
ATOM 2513 C CA . LEU A 1 318 ? 5.261 2.947 -30.259 1.00 95.31 318 LEU A CA 1
ATOM 2514 C C . LEU A 1 318 ? 5.031 3.484 -31.680 1.00 95.31 318 LEU A C 1
ATOM 2516 O O . LEU A 1 318 ? 5.230 2.757 -32.653 1.00 95.31 318 LEU A O 1
ATOM 2520 N N . GLN A 1 319 ? 4.640 4.756 -31.814 1.00 94.19 319 GLN A N 1
ATOM 2521 C CA . GLN A 1 319 ? 4.465 5.404 -33.119 1.00 94.19 319 GLN A CA 1
ATOM 2522 C C . GLN A 1 319 ? 5.786 5.524 -33.885 1.00 94.19 319 GLN A C 1
ATOM 2524 O O . GLN A 1 319 ? 5.830 5.202 -35.071 1.00 94.19 319 GLN A O 1
ATOM 2529 N N . SER A 1 320 ? 6.856 5.941 -33.207 1.00 93.50 320 SER A N 1
ATOM 2530 C CA . SER A 1 320 ? 8.191 6.096 -33.801 1.00 93.50 320 SER A CA 1
ATOM 2531 C C . SER A 1 320 ? 8.760 4.762 -34.284 1.00 93.50 320 SER A C 1
ATOM 2533 O O . SER A 1 320 ? 9.410 4.700 -35.323 1.00 93.50 320 SER A O 1
ATOM 2535 N N . LEU A 1 321 ? 8.452 3.681 -33.565 1.00 93.31 321 LEU A N 1
ATOM 2536 C CA . LEU A 1 321 ? 8.861 2.319 -33.901 1.00 93.31 321 LEU A CA 1
ATOM 2537 C C . LEU A 1 321 ? 7.910 1.620 -34.886 1.00 93.31 321 LEU A C 1
ATOM 2539 O O . LEU A 1 321 ? 8.180 0.489 -35.291 1.00 93.31 321 LEU A O 1
ATOM 2543 N N . ASN A 1 322 ? 6.801 2.265 -35.273 1.00 93.19 322 ASN A N 1
ATOM 2544 C CA . ASN A 1 322 ? 5.730 1.686 -36.091 1.00 93.19 322 ASN A CA 1
ATOM 2545 C C . ASN A 1 322 ? 5.159 0.369 -35.511 1.00 93.19 322 ASN A C 1
ATOM 2547 O O . ASN A 1 322 ? 4.772 -0.544 -36.247 1.00 93.19 322 ASN A O 1
ATOM 2551 N N . ILE A 1 323 ? 5.099 0.267 -34.180 1.00 92.94 323 ILE A N 1
ATOM 2552 C CA . ILE A 1 323 ? 4.558 -0.893 -33.466 1.00 92.94 323 ILE A CA 1
ATOM 2553 C C . ILE A 1 323 ? 3.050 -0.715 -33.300 1.00 92.94 323 ILE A C 1
ATOM 2555 O O . ILE A 1 323 ? 2.559 0.295 -32.790 1.00 92.94 323 ILE A O 1
ATOM 2559 N N . LYS A 1 324 ? 2.287 -1.722 -33.730 1.00 91.94 324 LYS A N 1
ATOM 2560 C CA . LYS A 1 324 ? 0.827 -1.725 -33.630 1.00 91.94 324 LYS A CA 1
ATOM 2561 C C . LYS A 1 324 ? 0.396 -2.364 -32.314 1.00 91.94 324 LYS A C 1
ATOM 2563 O O . LYS A 1 324 ? 0.558 -3.562 -32.121 1.00 91.94 324 LYS A O 1
ATOM 2568 N N . ALA A 1 325 ? -0.228 -1.572 -31.449 1.00 93.75 325 ALA A N 1
ATOM 2569 C CA . ALA A 1 325 ? -0.823 -2.045 -30.205 1.00 93.75 325 ALA A CA 1
ATOM 2570 C C . ALA A 1 325 ? -2.248 -1.512 -30.039 1.00 93.75 325 ALA A C 1
ATOM 2572 O O . ALA A 1 325 ? -2.570 -0.388 -30.434 1.00 93.75 325 ALA A O 1
ATOM 2573 N N . LYS A 1 326 ? -3.119 -2.314 -29.426 1.00 93.19 326 LYS A N 1
ATOM 2574 C CA . LYS A 1 326 ? -4.491 -1.927 -29.098 1.00 93.19 326 LYS A CA 1
ATOM 2575 C C . LYS A 1 326 ? -4.562 -1.469 -27.646 1.00 93.19 326 LYS A C 1
ATOM 2577 O O . LYS A 1 326 ? -4.336 -2.266 -26.740 1.00 93.19 326 LYS A O 1
ATOM 2582 N N . LYS A 1 327 ? -4.966 -0.217 -27.410 1.00 93.44 327 LYS A N 1
ATOM 2583 C CA . LYS A 1 327 ? -5.328 0.249 -26.064 1.00 93.44 327 LYS A CA 1
ATOM 2584 C C . LYS A 1 327 ? -6.680 -0.350 -25.668 1.00 93.44 327 LYS A C 1
ATOM 2586 O O . LYS A 1 327 ? -7.692 -0.075 -26.310 1.00 93.44 327 LYS A O 1
ATOM 2591 N N . LEU A 1 328 ? -6.692 -1.182 -24.631 1.00 91.94 328 LEU A N 1
ATOM 2592 C CA . LEU A 1 328 ? -7.895 -1.847 -24.124 1.00 91.94 328 LEU A CA 1
ATOM 2593 C C . LEU A 1 328 ? -8.610 -1.021 -23.054 1.00 91.94 328 LEU A C 1
ATOM 2595 O O . LEU A 1 328 ? -9.837 -1.026 -23.004 1.00 91.94 328 LEU A O 1
ATOM 2599 N N . ALA A 1 329 ? -7.857 -0.316 -22.207 1.00 92.19 329 ALA A N 1
ATOM 2600 C CA . ALA A 1 329 ? -8.413 0.487 -21.122 1.00 92.19 329 ALA A CA 1
ATOM 2601 C C . ALA A 1 329 ? -7.503 1.655 -20.715 1.00 92.19 329 ALA A C 1
ATOM 2603 O O . ALA A 1 329 ? -6.309 1.691 -21.024 1.00 92.19 329 ALA A O 1
ATOM 2604 N N . SER A 1 330 ? -8.099 2.611 -20.002 1.00 92.69 330 SER A N 1
ATOM 2605 C CA . SER A 1 330 ? -7.424 3.694 -19.283 1.00 92.69 330 SER A CA 1
ATOM 2606 C C . SER A 1 330 ? -8.029 3.761 -17.882 1.00 92.69 330 SER A C 1
ATOM 2608 O O . SER A 1 330 ? -9.251 3.835 -17.752 1.00 92.69 330 SER A O 1
ATOM 2610 N N . MET A 1 331 ? -7.197 3.690 -16.849 1.00 91.38 331 MET A N 1
ATOM 2611 C CA . MET A 1 331 ? -7.608 3.741 -15.446 1.00 91.38 331 MET A CA 1
ATOM 2612 C C . MET A 1 331 ? -6.985 4.971 -14.794 1.00 91.38 331 MET A C 1
ATOM 2614 O O . MET A 1 331 ? -5.792 5.179 -14.942 1.00 91.38 331 MET A O 1
ATOM 2618 N N . GLU A 1 332 ? -7.784 5.764 -14.080 1.00 86.38 332 GLU A N 1
ATOM 2619 C CA . GLU A 1 332 ? -7.328 7.001 -13.413 1.00 86.38 332 GLU A CA 1
ATOM 2620 C C . GLU A 1 332 ? -6.946 6.791 -11.939 1.00 86.38 332 GLU A C 1
ATOM 2622 O O . GLU A 1 332 ? -6.445 7.699 -11.292 1.00 86.38 332 GLU A O 1
ATOM 2627 N N . LYS A 1 333 ? -7.247 5.620 -11.364 1.00 79.12 333 LYS A N 1
ATOM 2628 C CA . LYS A 1 333 ? -6.991 5.315 -9.950 1.00 79.12 333 LYS A CA 1
ATOM 2629 C C . LYS A 1 333 ? -6.398 3.912 -9.788 1.00 79.12 333 LYS A C 1
ATOM 2631 O O . LYS A 1 333 ? -6.895 2.991 -10.449 1.00 79.12 333 LYS A O 1
ATOM 2636 N N . PRO A 1 334 ? -5.492 3.684 -8.817 1.00 69.56 334 PRO A N 1
ATOM 2637 C CA . PRO A 1 334 ? -4.949 4.681 -7.882 1.00 69.56 334 PRO A CA 1
ATOM 2638 C C . PRO A 1 334 ? -3.947 5.624 -8.559 1.00 69.56 334 PRO A C 1
ATOM 2640 O O . PRO A 1 334 ? -3.910 6.797 -8.219 1.00 69.56 334 PRO A O 1
ATOM 2643 N N . ILE A 1 335 ? -3.261 5.127 -9.588 1.00 84.56 335 ILE A N 1
ATOM 2644 C CA . ILE A 1 335 ? -2.408 5.903 -10.482 1.00 84.56 335 ILE A CA 1
ATOM 2645 C C . ILE A 1 335 ? -2.909 5.756 -11.914 1.00 84.56 335 ILE A C 1
ATOM 2647 O O . ILE A 1 335 ? -3.503 4.726 -12.277 1.00 84.56 335 ILE A O 1
ATOM 2651 N N . LYS A 1 336 ? -2.659 6.766 -12.741 1.00 92.50 336 LYS A N 1
ATOM 2652 C CA . LYS A 1 336 ? -3.025 6.720 -14.152 1.00 92.50 336 LYS A CA 1
ATOM 2653 C C . LYS A 1 336 ? -2.296 5.560 -14.832 1.00 92.50 336 LYS A C 1
ATOM 2655 O O . LYS A 1 336 ? -1.074 5.456 -14.765 1.00 92.50 336 LYS A O 1
ATOM 2660 N N . THR A 1 337 ? -3.053 4.667 -15.467 1.00 94.94 337 THR A N 1
ATOM 2661 C CA . THR A 1 337 ? -2.533 3.450 -16.109 1.00 94.94 337 THR A CA 1
ATOM 2662 C C . THR A 1 337 ? -3.240 3.182 -17.436 1.00 94.94 337 THR A C 1
ATOM 2664 O O . THR A 1 337 ? -4.471 3.143 -17.507 1.00 94.94 337 THR A O 1
ATOM 2667 N N . GLY A 1 338 ? -2.469 2.968 -18.501 1.00 95.50 338 GLY A N 1
ATOM 2668 C CA . GLY A 1 338 ? -2.941 2.456 -19.785 1.00 95.50 338 GLY A CA 1
ATOM 2669 C C . GLY A 1 338 ? -2.727 0.947 -19.897 1.00 95.50 338 GLY A C 1
ATOM 2670 O O . GLY A 1 338 ? -1.670 0.446 -19.528 1.00 95.50 338 GLY A O 1
ATOM 2671 N N . VAL A 1 339 ? -3.722 0.231 -20.425 1.00 95.50 339 VAL A N 1
ATOM 2672 C CA . VAL A 1 339 ? -3.628 -1.214 -20.698 1.00 95.50 339 VAL A CA 1
ATOM 2673 C C . VAL A 1 339 ? -3.580 -1.429 -22.201 1.00 95.50 339 VAL A C 1
ATOM 2675 O O . VAL A 1 339 ? -4.488 -0.991 -22.917 1.00 95.50 339 VAL A O 1
ATOM 2678 N N . TYR A 1 340 ? -2.543 -2.111 -22.667 1.00 95.81 340 TYR A N 1
ATOM 2679 C CA . TYR A 1 340 ? -2.258 -2.350 -24.075 1.00 95.81 340 TYR A CA 1
ATOM 2680 C C . TYR A 1 340 ? -2.139 -3.849 -24.351 1.00 95.81 340 TYR A C 1
ATOM 2682 O O . TYR A 1 340 ? -1.879 -4.644 -23.452 1.00 95.81 340 TYR A O 1
ATOM 2690 N N . MET A 1 341 ? -2.362 -4.232 -25.601 1.00 93.88 341 MET A N 1
ATOM 2691 C CA . MET A 1 341 ? -2.209 -5.601 -26.084 1.00 93.88 341 MET A CA 1
ATOM 2692 C C . MET A 1 341 ? -1.628 -5.556 -27.503 1.00 93.88 341 MET A C 1
ATOM 2694 O O . MET A 1 341 ? -1.998 -4.640 -28.254 1.00 93.88 341 MET A O 1
ATOM 2698 N N . PRO A 1 342 ? -0.765 -6.510 -27.894 1.00 91.00 342 PRO A N 1
ATOM 2699 C CA . PRO A 1 342 ? -0.288 -6.608 -29.270 1.00 91.00 342 PRO A CA 1
ATOM 2700 C C . PRO A 1 342 ? -1.461 -6.821 -30.239 1.00 91.00 342 PRO A C 1
ATOM 2702 O O . PRO A 1 342 ? -2.468 -7.445 -29.876 1.00 91.00 342 PRO A O 1
ATOM 2705 N N . LEU A 1 343 ? -1.353 -6.245 -31.443 1.00 84.31 343 LEU A N 1
ATOM 2706 C CA . LEU A 1 343 ? -2.366 -6.349 -32.503 1.00 84.31 343 LEU A CA 1
ATOM 2707 C C . LEU A 1 343 ? -2.171 -7.559 -33.414 1.00 84.31 343 LEU A C 1
ATOM 2709 O O . LEU A 1 343 ? -1.014 -7.834 -33.795 1.00 84.31 343 LEU A O 1
#

pLDDT: mean 89.45, std 6.95, range [59.44, 98.44]

Secondary structure (DSSP, 8-state):
-HHHHHHHHHHHHHHHHHHHHHHHHHHHHHHHHHHHHHHHHHSPPS----EE--GGG-S-HHHHHHHHHHHHHTTPEEEEEEEEEETTEEEEEEEEEETTTEEEEEEEEEESS-TT-EEEEEEEEEEETTEEEEEES-GGGGG----TTEEEEE---SSHHHHHHHHHHHSPTTPPBPP-S-HHHHHHHHHHHHHHHHTSHHHHTSHHHHHHHHHTT----HHHHHHHHHHHHHHHHHHHHHHHHHHHHHHS---HHHHHHHGGG-EEEETT--HHHHHHHHHHHH-SPPHHHHHHHHHHHHH-SS-S-HHHHHHHHHHHTT--EEEEEEE-SSS-EEEEEE-